Protein AF-A0A352PJC9-F1 (afdb_monomer_lite)

Structure (mmCIF, N/CA/C/O backbone):
data_AF-A0A352PJC9-F1
#
_entry.id   AF-A0A352PJC9-F1
#
loop_
_atom_site.group_PDB
_atom_site.id
_atom_site.type_symbol
_atom_site.label_atom_id
_atom_site.label_alt_id
_atom_site.label_comp_id
_atom_site.label_asym_id
_atom_site.label_entity_id
_atom_site.label_seq_id
_atom_site.pdbx_PDB_ins_code
_atom_site.Cartn_x
_atom_site.Cartn_y
_atom_site.Cartn_z
_atom_site.occupancy
_atom_site.B_iso_or_equiv
_atom_site.auth_seq_id
_atom_site.auth_comp_id
_atom_site.auth_asym_id
_atom_site.auth_atom_id
_atom_site.pdbx_PDB_model_num
ATOM 1 N N . MET A 1 1 ? -33.180 8.473 -12.959 1.00 59.28 1 MET A N 1
ATOM 2 C CA . MET A 1 1 ? -31.959 7.870 -12.369 1.00 59.28 1 MET A CA 1
ATOM 3 C C . MET A 1 1 ? -31.699 8.529 -11.016 1.00 59.28 1 MET A C 1
ATOM 5 O O . MET A 1 1 ? -31.861 9.739 -10.927 1.00 59.28 1 MET A O 1
ATOM 9 N N . LYS A 1 2 ? -31.367 7.786 -9.949 1.00 72.94 2 LYS A N 1
ATOM 10 C CA . LYS A 1 2 ? -31.110 8.403 -8.628 1.00 72.94 2 LYS A CA 1
ATOM 11 C C . LYS A 1 2 ? -29.863 9.310 -8.715 1.00 72.94 2 LYS A C 1
ATOM 13 O O . LYS A 1 2 ? -28.918 8.920 -9.399 1.00 72.94 2 LYS A O 1
ATOM 18 N N . PRO A 1 3 ? -29.776 10.449 -8.000 1.00 69.31 3 PRO A N 1
ATOM 19 C CA . PRO A 1 3 ? -28.616 11.355 -8.069 1.00 69.31 3 PRO A CA 1
ATOM 20 C C . PRO A 1 3 ? -27.258 10.669 -7.840 1.00 69.31 3 PRO A C 1
ATOM 22 O O . PRO A 1 3 ? -26.260 11.017 -8.465 1.00 69.31 3 PRO A O 1
ATOM 25 N N . ALA A 1 4 ? -27.221 9.641 -6.988 1.00 76.88 4 ALA A N 1
ATOM 26 C CA . ALA A 1 4 ? -26.021 8.840 -6.746 1.00 76.88 4 ALA A CA 1
ATOM 27 C C . ALA A 1 4 ? -25.561 8.031 -7.977 1.00 76.88 4 ALA A C 1
ATOM 29 O O . ALA A 1 4 ? -24.363 7.857 -8.177 1.00 76.88 4 ALA A O 1
ATOM 30 N N . GLN A 1 5 ? -26.494 7.563 -8.813 1.00 79.75 5 GLN A N 1
ATOM 31 C CA . GLN A 1 5 ? -26.176 6.832 -10.044 1.00 79.75 5 GLN A CA 1
ATOM 32 C C . GLN A 1 5 ? -25.572 7.764 -11.101 1.00 79.75 5 GLN A C 1
ATOM 34 O O . GLN A 1 5 ? -24.616 7.378 -11.762 1.00 79.75 5 GLN A O 1
ATOM 39 N N . ILE A 1 6 ? -26.073 9.003 -11.213 1.00 79.00 6 ILE A N 1
ATOM 40 C CA . ILE A 1 6 ? -25.522 10.011 -12.138 1.00 79.00 6 ILE A CA 1
ATOM 41 C C . ILE A 1 6 ? -24.057 10.289 -11.794 1.00 79.00 6 ILE A C 1
ATOM 43 O O . ILE A 1 6 ? -23.193 10.164 -12.655 1.00 79.00 6 ILE A O 1
ATOM 47 N N . LYS A 1 7 ? -23.763 10.561 -10.515 1.00 87.06 7 LYS A N 1
ATOM 48 C CA . LYS A 1 7 ? -22.390 10.813 -10.045 1.00 87.06 7 LYS A CA 1
ATOM 49 C C . LYS A 1 7 ? -21.432 9.664 -10.379 1.00 87.06 7 LYS A C 1
ATOM 51 O O . LYS A 1 7 ? -20.289 9.913 -10.748 1.00 87.06 7 LYS A O 1
ATOM 56 N N . TYR A 1 8 ? -21.897 8.419 -10.269 1.00 88.19 8 TYR A N 1
ATOM 57 C CA . TYR A 1 8 ? -21.086 7.241 -10.571 1.00 88.19 8 TYR A CA 1
ATOM 58 C C . TYR A 1 8 ? -20.765 7.100 -12.063 1.00 88.19 8 TYR A C 1
ATOM 60 O O . TYR A 1 8 ? -19.615 6.843 -12.419 1.00 88.19 8 TYR A O 1
ATOM 68 N N . ILE A 1 9 ? -21.762 7.281 -12.930 1.00 90.94 9 ILE A N 1
ATOM 69 C CA . ILE A 1 9 ? -21.557 7.197 -14.380 1.00 90.94 9 ILE A CA 1
ATOM 70 C C . ILE A 1 9 ? -20.608 8.307 -14.828 1.00 90.94 9 ILE A C 1
ATOM 72 O O . ILE A 1 9 ? -19.640 8.021 -15.526 1.00 90.94 9 ILE A O 1
ATOM 76 N N . SER A 1 10 ? -20.813 9.541 -14.353 1.00 93.00 10 SER A N 1
ATOM 77 C CA . SER A 1 10 ? -19.912 10.658 -14.649 1.00 93.00 10 SER A CA 1
ATOM 78 C C . SER A 1 10 ? -18.477 10.364 -14.211 1.00 93.00 10 SER A C 1
ATOM 80 O O . SER A 1 10 ? -17.562 10.517 -15.014 1.00 93.00 10 SER A O 1
ATOM 82 N N . PHE A 1 11 ? -18.270 9.878 -12.979 1.00 94.44 11 PHE A N 1
ATOM 83 C CA . PHE A 1 11 ? -16.935 9.490 -12.516 1.00 94.44 11 PHE A CA 1
ATOM 84 C C . PHE A 1 11 ? -16.328 8.386 -13.385 1.00 94.44 11 PHE A C 1
ATOM 86 O O . PHE A 1 11 ? -15.169 8.485 -13.760 1.00 94.44 11 PHE A O 1
ATOM 93 N N . THR A 1 12 ? -17.102 7.354 -13.727 1.00 95.25 12 THR A N 1
ATOM 94 C CA . THR A 1 12 ? -16.617 6.218 -14.521 1.00 95.25 12 THR A CA 1
ATOM 95 C C . THR A 1 12 ? -16.176 6.661 -15.911 1.00 95.25 12 THR A C 1
ATOM 97 O O . THR A 1 12 ? -15.086 6.303 -16.339 1.00 95.25 12 THR A O 1
ATOM 100 N N . VAL A 1 13 ? -16.972 7.487 -16.594 1.00 96.44 13 VAL A N 1
ATOM 101 C CA . VAL A 1 13 ? -16.616 8.025 -17.915 1.00 96.44 13 VAL A CA 1
ATOM 102 C C . VAL A 1 13 ? -15.350 8.881 -17.833 1.00 96.44 13 VAL A C 1
ATOM 104 O O . VAL A 1 13 ? -14.439 8.690 -18.635 1.00 96.44 13 VAL A O 1
ATOM 107 N N . ILE A 1 14 ? -15.252 9.769 -16.836 1.00 96.94 14 ILE A N 1
ATOM 108 C CA . ILE A 1 14 ? -14.063 10.608 -16.625 1.00 96.94 14 ILE A CA 1
ATOM 109 C C . ILE A 1 14 ? -12.833 9.744 -16.324 1.00 96.94 14 ILE A C 1
ATOM 111 O O . ILE A 1 14 ? -11.783 9.950 -16.921 1.00 96.94 14 ILE A O 1
ATOM 115 N N . PHE A 1 15 ? -12.960 8.754 -15.439 1.00 97.31 15 PHE A N 1
ATOM 116 C CA . PHE A 1 15 ? -11.885 7.827 -15.093 1.00 97.31 15 PHE A CA 1
ATOM 117 C C . PHE A 1 15 ? -11.381 7.068 -16.326 1.00 97.31 15 PHE A C 1
ATOM 119 O O . PHE A 1 15 ? -10.181 7.039 -16.580 1.00 97.31 15 PHE A O 1
ATOM 126 N N . LEU A 1 16 ? -12.291 6.500 -17.123 1.00 97.00 16 LEU A N 1
ATOM 127 C CA . LEU A 1 16 ? -11.948 5.770 -18.345 1.00 97.00 16 LEU A CA 1
ATOM 128 C C . LEU A 1 16 ? -11.248 6.672 -19.369 1.00 97.00 16 LEU A C 1
ATOM 130 O O . LEU A 1 16 ? -10.242 6.265 -19.951 1.00 97.00 16 LEU A O 1
ATOM 134 N N . ALA A 1 17 ? -11.739 7.902 -19.549 1.00 97.69 17 ALA A N 1
ATOM 135 C CA . ALA A 1 17 ? -11.116 8.886 -20.426 1.00 97.69 17 ALA A CA 1
ATOM 136 C C . ALA A 1 17 ? -9.707 9.260 -19.944 1.00 97.69 17 ALA A C 1
ATOM 138 O O . ALA A 1 17 ? -8.770 9.237 -20.737 1.00 97.69 17 ALA A O 1
ATOM 139 N N . ILE A 1 18 ? -9.534 9.536 -18.646 1.00 97.94 18 ILE A N 1
ATOM 140 C CA . ILE A 1 18 ? -8.231 9.862 -18.053 1.00 97.94 18 ILE A CA 1
ATOM 141 C C . ILE A 1 18 ? -7.247 8.705 -18.232 1.00 97.94 18 ILE A C 1
ATOM 143 O O . ILE A 1 18 ? -6.123 8.948 -18.660 1.00 97.94 18 ILE A O 1
ATOM 147 N N . ILE A 1 19 ? -7.649 7.461 -17.955 1.00 97.56 19 ILE A N 1
ATOM 148 C CA . ILE A 1 19 ? -6.775 6.291 -18.129 1.00 97.56 19 ILE A CA 1
ATOM 149 C C . ILE A 1 19 ? -6.359 6.133 -19.593 1.00 97.56 19 ILE A C 1
ATOM 151 O O . ILE A 1 19 ? -5.173 5.965 -19.867 1.00 97.56 19 ILE A O 1
ATOM 155 N N . ALA A 1 20 ? -7.297 6.237 -20.538 1.00 97.62 20 ALA A N 1
ATOM 156 C CA . ALA A 1 20 ? -6.990 6.128 -21.963 1.00 97.62 20 ALA A CA 1
ATOM 157 C C . ALA A 1 20 ? -6.027 7.233 -22.425 1.00 97.62 20 ALA A C 1
ATOM 159 O O . ALA A 1 20 ? -4.985 6.955 -23.018 1.00 97.62 20 ALA A O 1
ATOM 160 N N . ILE A 1 21 ? -6.354 8.488 -22.113 1.00 98.38 21 ILE A N 1
ATOM 161 C CA . ILE A 1 21 ? -5.551 9.653 -22.492 1.00 98.38 21 ILE A CA 1
ATOM 162 C C . ILE A 1 21 ? -4.167 9.575 -21.841 1.00 98.38 21 ILE A C 1
ATOM 164 O O . ILE A 1 21 ? -3.161 9.829 -22.503 1.00 98.38 21 ILE A O 1
ATOM 168 N N . ASN A 1 22 ? -4.080 9.189 -20.567 1.00 98.38 22 ASN A N 1
ATOM 169 C CA . ASN A 1 22 ? -2.796 9.082 -19.891 1.00 98.38 22 ASN A CA 1
ATOM 170 C C . ASN A 1 22 ? -1.946 7.945 -20.465 1.00 98.38 22 ASN A C 1
ATOM 172 O O . ASN A 1 22 ? -0.768 8.153 -20.728 1.00 98.38 22 ASN A O 1
ATOM 176 N N . ALA A 1 23 ? -2.528 6.774 -20.721 1.00 96.88 23 ALA A N 1
ATOM 177 C CA . ALA A 1 23 ? -1.777 5.627 -21.220 1.00 96.88 23 ALA A CA 1
ATOM 178 C C . ALA A 1 23 ? -1.238 5.828 -22.648 1.00 96.88 23 ALA A C 1
ATOM 180 O O . ALA A 1 23 ? -0.146 5.343 -22.960 1.00 96.88 23 ALA A O 1
ATOM 181 N N . TYR A 1 24 ? -1.981 6.522 -23.518 1.00 98.06 24 TYR A N 1
ATOM 182 C CA . TYR A 1 24 ? -1.631 6.648 -24.940 1.00 98.06 24 TYR A CA 1
ATOM 183 C C . TYR A 1 24 ? -1.062 8.008 -25.346 1.00 98.06 24 TYR A C 1
ATOM 185 O O . TYR A 1 24 ? -0.302 8.054 -26.309 1.00 98.06 24 TYR A O 1
ATOM 193 N N . LEU A 1 25 ? -1.385 9.092 -24.634 1.00 98.12 25 LEU A N 1
ATOM 194 C CA . LEU A 1 25 ? -0.998 10.450 -25.029 1.00 98.12 25 LEU A CA 1
ATOM 195 C C . LEU A 1 25 ? -0.059 11.100 -24.006 1.00 98.12 25 LEU A C 1
ATOM 197 O O . LEU A 1 25 ? 1.065 11.454 -24.347 1.00 98.12 25 LEU A O 1
ATOM 201 N N . ILE A 1 26 ? -0.491 11.240 -22.748 1.00 97.94 26 ILE A N 1
ATOM 202 C CA . ILE A 1 26 ? 0.219 12.081 -21.764 1.00 97.94 26 ILE A CA 1
ATOM 203 C C . ILE A 1 26 ? 1.393 11.344 -21.098 1.00 97.94 26 ILE A C 1
ATOM 205 O O . ILE A 1 26 ? 2.450 11.931 -20.897 1.00 97.94 26 ILE A O 1
ATOM 209 N N . ASN A 1 27 ? 1.219 10.067 -20.747 1.00 97.50 27 ASN A N 1
ATOM 210 C CA . ASN A 1 27 ? 2.167 9.244 -19.985 1.00 97.50 27 ASN A CA 1
ATOM 211 C C . ASN A 1 27 ? 2.641 9.904 -18.665 1.00 97.50 27 ASN A C 1
ATOM 213 O O . ASN A 1 27 ? 3.799 9.769 -18.268 1.00 97.50 27 ASN A O 1
ATOM 217 N N . SER A 1 28 ? 1.753 10.622 -17.964 1.00 98.31 28 SER A N 1
ATOM 218 C CA . SER A 1 28 ? 2.061 11.288 -16.692 1.00 98.31 28 SER A CA 1
ATOM 219 C C . SER A 1 28 ? 1.969 10.321 -15.513 1.00 98.31 28 SER A C 1
ATOM 221 O O . SER A 1 28 ? 0.918 9.733 -15.241 1.00 98.31 28 SER A O 1
ATOM 223 N N . GLN A 1 29 ? 3.067 10.218 -14.762 1.00 97.81 29 GLN A N 1
ATOM 224 C CA . GLN A 1 29 ? 3.166 9.392 -13.553 1.00 97.81 29 GLN A CA 1
ATOM 225 C C . GLN A 1 29 ? 2.218 9.881 -12.450 1.00 97.81 29 GLN A C 1
ATOM 227 O O . GLN A 1 29 ? 1.561 9.083 -11.788 1.00 97.81 29 GLN A O 1
ATOM 232 N N . ILE A 1 30 ? 2.112 11.204 -12.268 1.00 98.00 30 ILE A N 1
ATOM 233 C CA . ILE A 1 30 ? 1.268 11.815 -11.231 1.00 98.00 30 ILE A CA 1
ATOM 234 C C . ILE A 1 30 ? -0.208 11.557 -11.537 1.00 98.00 30 ILE A C 1
ATOM 236 O O . ILE A 1 30 ? -0.956 11.120 -10.662 1.00 98.00 30 ILE A O 1
ATOM 240 N N . LEU A 1 31 ? -0.627 11.786 -12.787 1.00 98.19 31 LEU A N 1
ATOM 241 C CA . LEU A 1 31 ? -2.006 11.537 -13.210 1.00 98.19 31 LEU A CA 1
ATOM 242 C C . LEU A 1 31 ? -2.362 10.054 -13.075 1.00 98.19 31 LEU A C 1
ATOM 244 O O . LEU A 1 31 ? -3.454 9.712 -12.621 1.00 98.19 31 LEU A O 1
ATOM 248 N N . GLY A 1 32 ? -1.421 9.180 -13.423 1.00 98.12 32 GLY A N 1
ATOM 249 C CA . GLY A 1 32 ? -1.550 7.745 -13.258 1.00 98.12 32 GLY A CA 1
ATOM 250 C C . GLY A 1 32 ? -1.697 7.309 -11.803 1.00 98.12 32 GLY A C 1
ATOM 251 O O . GLY A 1 32 ? -2.628 6.570 -11.491 1.00 98.12 32 GLY A O 1
ATOM 252 N N . LEU A 1 33 ? -0.865 7.828 -10.896 1.00 97.94 33 LEU A N 1
ATOM 253 C CA . LEU A 1 33 ? -0.961 7.557 -9.459 1.00 97.94 33 LEU A CA 1
ATOM 254 C C . LEU A 1 33 ? -2.297 8.035 -8.874 1.00 97.94 33 LEU A C 1
ATOM 256 O O . LEU A 1 33 ? -2.967 7.278 -8.172 1.00 97.94 33 LEU A O 1
ATOM 260 N N . ILE A 1 34 ? -2.715 9.265 -9.195 1.00 98.12 34 ILE A N 1
ATOM 261 C CA . ILE A 1 34 ? -4.014 9.806 -8.764 1.00 98.12 34 ILE A CA 1
ATOM 262 C C . ILE A 1 34 ? -5.149 8.915 -9.271 1.00 98.12 34 ILE A C 1
ATOM 264 O O . ILE A 1 34 ? -6.060 8.583 -8.513 1.00 98.12 34 ILE A O 1
ATOM 268 N N . SER A 1 35 ? -5.078 8.487 -10.532 1.00 98.00 35 SER A N 1
ATOM 269 C CA . SER A 1 35 ? -6.084 7.608 -11.127 1.00 98.00 35 SER A CA 1
ATOM 270 C C . SER A 1 35 ? -6.094 6.235 -10.459 1.00 98.00 35 SER A C 1
ATOM 272 O O . SER A 1 35 ? -7.168 5.746 -10.126 1.00 98.00 35 SER A O 1
ATOM 274 N N . ALA A 1 36 ? -4.936 5.633 -10.179 1.00 98.19 36 ALA A N 1
ATOM 275 C CA . ALA A 1 36 ? -4.843 4.359 -9.466 1.00 98.19 36 ALA A CA 1
ATOM 276 C C . ALA A 1 36 ? -5.515 4.439 -8.089 1.00 98.19 36 ALA A C 1
ATOM 278 O O . ALA A 1 36 ? -6.383 3.625 -7.774 1.00 98.19 36 ALA A O 1
ATOM 279 N N . VAL A 1 37 ? -5.185 5.467 -7.299 1.00 97.94 37 VAL A N 1
ATOM 280 C CA . VAL A 1 37 ? -5.769 5.684 -5.966 1.00 97.94 37 VAL A CA 1
ATOM 281 C C . VAL A 1 37 ? -7.274 5.945 -6.054 1.00 97.94 37 VAL A C 1
ATOM 283 O O . VAL A 1 37 ? -8.045 5.341 -5.309 1.00 97.94 37 VAL A O 1
ATOM 286 N N . ALA A 1 38 ? -7.718 6.799 -6.980 1.00 97.81 38 ALA A N 1
ATOM 287 C CA . ALA A 1 38 ? -9.136 7.097 -7.168 1.00 97.81 38 ALA A CA 1
ATOM 288 C C . ALA A 1 38 ? -9.930 5.863 -7.631 1.00 97.81 38 ALA A C 1
ATOM 290 O O . ALA A 1 38 ? -11.029 5.614 -7.134 1.00 97.81 38 ALA A O 1
ATOM 291 N N . GLY A 1 39 ? -9.366 5.071 -8.546 1.00 97.94 39 GLY A N 1
ATOM 292 C CA . GLY A 1 39 ? -9.950 3.828 -9.042 1.00 97.94 39 GLY A CA 1
ATOM 293 C C . GLY A 1 39 ? -10.089 2.785 -7.936 1.00 97.94 39 GLY A C 1
ATOM 294 O O . GLY A 1 39 ? -11.184 2.260 -7.731 1.00 97.94 39 GLY A O 1
ATOM 295 N N . LEU A 1 40 ? -9.022 2.547 -7.166 1.00 98.19 40 LEU A N 1
ATOM 296 C CA . LEU A 1 40 ? -9.063 1.675 -5.989 1.00 98.19 40 LEU A CA 1
ATOM 297 C C . LEU A 1 40 ? -10.100 2.167 -4.971 1.00 98.19 40 LEU A C 1
ATOM 299 O O . LEU A 1 40 ? -10.935 1.387 -4.526 1.00 98.19 40 LEU A O 1
ATOM 303 N N . ALA A 1 41 ? -10.143 3.465 -4.664 1.00 97.31 41 ALA A N 1
ATOM 304 C CA . ALA A 1 41 ? -11.100 4.005 -3.704 1.00 97.31 41 ALA A CA 1
ATOM 305 C C . ALA A 1 41 ? -12.565 3.847 -4.159 1.00 97.31 41 ALA A C 1
ATOM 307 O O . ALA A 1 41 ? -13.419 3.396 -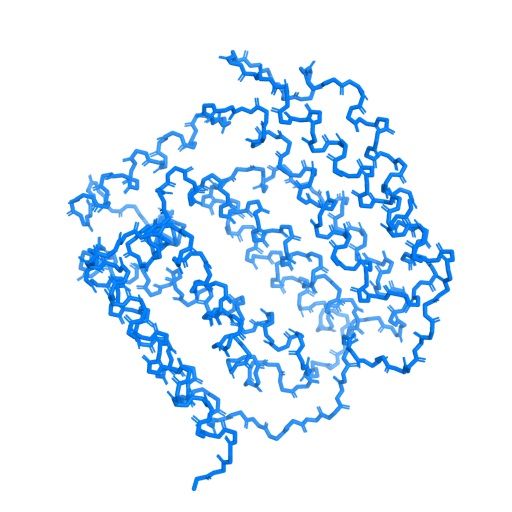3.391 1.00 97.31 41 ALA A O 1
ATOM 308 N N . VAL A 1 42 ? -12.889 4.206 -5.404 1.00 97.00 42 VAL A N 1
ATOM 309 C CA . VAL A 1 42 ? -14.275 4.177 -5.895 1.00 97.00 42 VAL A CA 1
ATOM 310 C C . VAL A 1 42 ? -14.729 2.753 -6.207 1.00 97.00 42 VAL A C 1
ATOM 312 O O . VAL A 1 42 ? -15.764 2.319 -5.692 1.00 97.00 42 VAL A O 1
ATOM 315 N N . PHE A 1 43 ? -13.971 2.007 -7.012 1.00 97.94 43 PHE A N 1
ATOM 316 C CA . PHE A 1 43 ? -14.352 0.648 -7.409 1.00 97.94 43 PHE A CA 1
ATOM 317 C C . PHE A 1 43 ? -14.126 -0.356 -6.279 1.00 97.94 43 PHE A C 1
ATOM 319 O O . PHE A 1 43 ? -14.944 -1.258 -6.101 1.00 97.94 43 PHE A O 1
ATOM 326 N N . GLY A 1 44 ? -13.116 -0.140 -5.433 1.00 97.69 44 GLY A N 1
ATOM 327 C CA . GLY A 1 44 ? -12.954 -0.886 -4.189 1.00 97.69 44 GLY A CA 1
ATOM 328 C C . GLY A 1 44 ? -14.152 -0.698 -3.266 1.00 97.69 44 GLY A C 1
ATOM 329 O O . GLY A 1 44 ? -14.718 -1.681 -2.809 1.00 97.69 44 GLY A O 1
ATOM 330 N N . LYS A 1 45 ? -14.668 0.523 -3.072 1.00 95.81 45 LYS A N 1
ATOM 331 C CA . LYS A 1 45 ? -15.897 0.715 -2.276 1.00 95.81 45 LYS A CA 1
ATOM 332 C C . LYS A 1 45 ? -17.095 -0.044 -2.844 1.00 95.81 45 LYS A C 1
ATOM 334 O O . LYS A 1 45 ? -17.904 -0.570 -2.084 1.00 95.81 45 LYS A O 1
ATOM 339 N N . MET A 1 46 ? -17.236 -0.100 -4.166 1.00 95.62 46 MET A N 1
ATOM 340 C CA . MET A 1 46 ? -18.322 -0.838 -4.816 1.00 95.62 46 MET A CA 1
ATOM 341 C C . MET A 1 46 ? -18.226 -2.343 -4.588 1.00 95.62 46 MET A C 1
ATOM 343 O O . MET A 1 46 ? -19.210 -2.953 -4.176 1.00 95.62 46 MET A O 1
ATOM 347 N N . ILE A 1 47 ? -17.044 -2.917 -4.806 1.00 97.50 47 ILE A N 1
ATOM 348 C CA . ILE A 1 47 ? -16.773 -4.335 -4.554 1.00 97.50 47 ILE A CA 1
ATOM 349 C C . ILE A 1 47 ? -16.951 -4.641 -3.061 1.00 97.50 47 ILE A C 1
ATOM 351 O O . ILE A 1 47 ? -17.599 -5.615 -2.689 1.00 97.50 47 ILE A O 1
ATOM 355 N N . GLY A 1 48 ? -16.462 -3.759 -2.190 1.00 95.88 48 GLY A N 1
ATOM 356 C CA . GLY A 1 48 ? -16.547 -3.890 -0.740 1.00 95.88 48 GLY A CA 1
ATOM 357 C C . GLY A 1 48 ? -17.966 -3.922 -0.189 1.00 95.88 48 GLY A C 1
ATOM 358 O O . GLY A 1 48 ? -18.215 -4.622 0.783 1.00 95.88 48 GLY A O 1
ATOM 359 N N . LYS A 1 49 ? -18.928 -3.237 -0.822 1.00 94.06 49 LYS A N 1
ATOM 360 C CA . LYS A 1 49 ? -20.349 -3.346 -0.442 1.00 94.06 49 LYS A CA 1
ATOM 361 C C . LYS A 1 49 ? -20.898 -4.761 -0.570 1.00 94.06 49 LYS A C 1
ATOM 363 O O . LYS A 1 49 ? -21.804 -5.123 0.170 1.00 94.06 49 LYS A O 1
ATOM 368 N N . TYR A 1 50 ? -20.382 -5.524 -1.529 1.00 95.12 50 TYR A N 1
ATOM 369 C CA . TYR A 1 50 ? -20.751 -6.918 -1.718 1.00 95.12 50 TYR A CA 1
ATOM 370 C C . TYR A 1 50 ? -19.931 -7.839 -0.809 1.00 95.12 50 TYR A C 1
ATOM 372 O O . TYR A 1 50 ? -20.499 -8.712 -0.166 1.00 95.12 50 TYR A O 1
ATOM 380 N N . MET A 1 51 ? -18.612 -7.627 -0.742 1.00 94.50 51 MET A N 1
ATOM 381 C CA . MET A 1 51 ? -17.689 -8.514 -0.018 1.00 94.50 51 MET A CA 1
ATOM 382 C C . MET A 1 51 ? -17.766 -8.367 1.505 1.00 94.50 51 MET A C 1
ATOM 384 O O . MET A 1 51 ? -17.533 -9.328 2.226 1.00 94.50 51 MET A O 1
ATOM 388 N N . ALA A 1 52 ? -18.094 -7.172 1.994 1.00 92.19 52 ALA A N 1
ATOM 389 C CA . ALA A 1 52 ? -18.222 -6.856 3.410 1.00 92.19 52 ALA A CA 1
ATOM 390 C C . ALA A 1 52 ? -19.489 -6.008 3.638 1.00 92.19 52 ALA A C 1
ATOM 392 O O . ALA A 1 52 ? -19.424 -4.795 3.864 1.00 92.19 52 ALA A O 1
ATOM 393 N N . PRO A 1 53 ? -20.682 -6.613 3.517 1.00 90.56 53 PRO A N 1
ATOM 394 C CA . PRO A 1 53 ? -21.943 -5.884 3.620 1.00 90.56 53 PRO A CA 1
ATOM 395 C C . PRO A 1 53 ? -22.291 -5.458 5.051 1.00 90.56 53 PRO A C 1
ATOM 397 O O . PRO A 1 53 ? -23.093 -4.538 5.223 1.00 90.56 53 PRO A O 1
ATOM 400 N N . GLY A 1 54 ? -21.702 -6.124 6.051 1.00 86.81 54 GLY A N 1
ATOM 401 C CA . GLY A 1 54 ? -21.755 -5.721 7.455 1.00 86.81 54 GLY A CA 1
ATOM 402 C C . GLY A 1 54 ? -20.862 -4.521 7.767 1.00 86.81 54 GLY A C 1
ATOM 403 O O . GLY A 1 54 ? -21.092 -3.852 8.760 1.00 86.81 54 GLY A O 1
ATOM 404 N N . GLU A 1 55 ? -19.894 -4.208 6.903 1.00 88.69 55 GLU A N 1
ATOM 405 C CA . GLU A 1 55 ? -19.018 -3.049 7.053 1.00 88.69 55 GLU A CA 1
ATOM 406 C C . GLU A 1 55 ? -19.617 -1.778 6.448 1.00 88.69 55 GLU A C 1
ATOM 408 O O . GLU A 1 55 ? -20.507 -1.814 5.595 1.00 88.69 55 GLU A O 1
ATOM 413 N N . LEU A 1 56 ? -19.059 -0.623 6.811 1.00 86.75 56 LEU A N 1
ATOM 414 C CA . LEU A 1 56 ? -19.433 0.671 6.243 1.00 86.75 56 LEU A CA 1
ATOM 415 C C . LEU A 1 56 ? -18.206 1.521 5.890 1.00 86.75 56 LEU A C 1
ATOM 417 O O . LEU A 1 56 ? -17.078 1.263 6.315 1.00 86.75 56 LEU A O 1
ATOM 421 N N . GLY A 1 57 ? -18.439 2.531 5.050 1.00 88.25 57 GLY A N 1
ATOM 422 C CA . GLY A 1 57 ? -17.477 3.598 4.786 1.00 88.25 57 GLY A CA 1
ATOM 423 C C . GLY A 1 57 ? -16.116 3.104 4.289 1.00 88.25 57 GLY A C 1
ATOM 424 O O . GLY A 1 57 ? -16.010 2.535 3.200 1.00 88.25 57 GLY A O 1
ATOM 425 N N . ALA A 1 58 ? -15.077 3.395 5.074 1.00 90.38 58 ALA A N 1
ATOM 426 C CA . ALA A 1 58 ? -13.687 3.116 4.737 1.00 90.38 58 ALA A CA 1
ATOM 427 C C . ALA A 1 58 ? -13.372 1.611 4.720 1.00 90.38 58 ALA A C 1
ATOM 429 O O . ALA A 1 58 ? -12.715 1.160 3.787 1.00 90.38 58 ALA A O 1
ATOM 430 N N . SER A 1 59 ? -13.903 0.817 5.660 1.00 90.44 59 SER A N 1
ATOM 431 C CA . SER A 1 59 ? -13.701 -0.643 5.692 1.00 90.44 59 SER A CA 1
ATOM 432 C C . SER A 1 59 ? -14.083 -1.309 4.371 1.00 90.44 59 SER A C 1
ATOM 434 O O . SER A 1 59 ? -13.323 -2.111 3.835 1.00 90.44 59 SER A O 1
ATOM 436 N N . GLN A 1 60 ? -15.241 -0.936 3.809 1.00 93.19 60 GLN A N 1
ATOM 437 C CA . GLN A 1 60 ? -15.696 -1.446 2.512 1.00 93.19 60 GLN A CA 1
ATOM 438 C C . GLN A 1 60 ? -14.717 -1.064 1.404 1.00 93.19 60 GLN A C 1
ATOM 440 O O . GLN A 1 60 ? -14.295 -1.918 0.629 1.00 93.19 60 GLN A O 1
ATOM 445 N N . THR A 1 61 ? -14.320 0.210 1.347 1.00 95.38 61 THR A N 1
ATOM 446 C CA . THR A 1 61 ? -13.314 0.688 0.392 1.00 95.38 61 THR A CA 1
ATOM 447 C C . THR A 1 61 ? -12.035 -0.132 0.460 1.00 95.38 61 THR A C 1
ATOM 449 O O . THR A 1 61 ? -11.483 -0.490 -0.577 1.00 95.38 61 THR A O 1
ATOM 452 N N . PHE A 1 62 ? -11.584 -0.461 1.664 1.00 95.25 62 PHE A N 1
ATOM 453 C CA . PHE A 1 62 ? -10.344 -1.178 1.883 1.00 95.25 62 PHE A CA 1
ATOM 454 C C . PHE A 1 62 ? -10.430 -2.654 1.525 1.00 95.25 62 PHE A C 1
ATOM 456 O O . PHE A 1 62 ? -9.630 -3.121 0.719 1.00 95.25 62 PHE A O 1
ATOM 463 N N . ILE A 1 63 ? -11.422 -3.376 2.049 1.00 95.88 63 ILE A N 1
ATOM 464 C CA . ILE A 1 63 ? -11.620 -4.793 1.721 1.00 95.88 63 ILE A CA 1
ATOM 465 C C . ILE A 1 63 ? -11.826 -4.951 0.213 1.00 95.88 63 ILE A C 1
ATOM 467 O O . ILE A 1 63 ? -11.211 -5.807 -0.416 1.00 95.88 63 ILE A O 1
ATOM 471 N N . GLY A 1 64 ? -12.634 -4.088 -0.403 1.00 97.62 64 GLY A N 1
ATOM 472 C CA . GLY A 1 64 ? -12.844 -4.158 -1.841 1.00 97.62 64 GLY A CA 1
ATOM 473 C C . GLY A 1 64 ? -11.631 -3.727 -2.668 1.00 97.62 64 GLY A C 1
ATOM 474 O O . GLY A 1 64 ? -11.404 -4.318 -3.717 1.00 97.62 64 GLY A O 1
ATOM 475 N N . SER A 1 65 ? -10.815 -2.769 -2.207 1.00 98.25 65 SER A N 1
ATOM 476 C CA . SER A 1 65 ? -9.519 -2.458 -2.842 1.00 98.25 65 SER A CA 1
ATOM 477 C C . SER A 1 65 ? -8.573 -3.657 -2.796 1.00 98.25 65 SER A C 1
ATOM 479 O O . SER A 1 65 ? -7.935 -3.967 -3.795 1.00 98.25 65 SER A O 1
ATOM 481 N N . LEU A 1 66 ? -8.512 -4.357 -1.660 1.00 97.94 66 LEU A N 1
ATOM 482 C CA . LEU A 1 66 ? -7.693 -5.555 -1.485 1.00 97.94 66 LEU A CA 1
ATOM 483 C C . LEU A 1 66 ? -8.123 -6.660 -2.466 1.00 97.94 66 LEU A C 1
ATOM 485 O O . LEU A 1 66 ? -7.289 -7.221 -3.175 1.00 97.94 66 LEU A O 1
ATOM 489 N N . VAL A 1 67 ? -9.434 -6.902 -2.578 1.00 98.00 67 VAL A N 1
ATOM 490 C CA . VAL A 1 67 ? -10.013 -7.840 -3.557 1.00 98.00 67 VAL A CA 1
ATOM 491 C C . VAL A 1 67 ? -9.739 -7.395 -4.995 1.00 98.00 67 VAL A C 1
ATOM 493 O O . VAL A 1 67 ? -9.446 -8.230 -5.845 1.00 98.00 67 VAL A O 1
ATOM 496 N N . LEU A 1 68 ? -9.802 -6.094 -5.283 1.00 98.38 68 LEU A N 1
ATOM 497 C CA . LEU A 1 68 ? -9.530 -5.564 -6.617 1.00 98.38 68 LEU A CA 1
ATOM 498 C C . LEU A 1 68 ? -8.061 -5.746 -7.026 1.00 98.38 68 LEU A C 1
ATOM 500 O O . LEU A 1 68 ? -7.791 -6.157 -8.152 1.00 98.38 68 LEU A O 1
ATOM 504 N N . ILE A 1 69 ? -7.114 -5.510 -6.115 1.00 98.50 69 ILE A N 1
ATOM 505 C CA . ILE A 1 69 ? -5.689 -5.769 -6.362 1.00 98.50 69 ILE A CA 1
ATOM 506 C C . ILE A 1 69 ? -5.460 -7.273 -6.582 1.00 98.50 69 ILE A C 1
ATOM 508 O O . ILE A 1 69 ? -4.760 -7.651 -7.520 1.00 98.50 69 ILE A O 1
ATOM 512 N N . ALA A 1 70 ? -6.093 -8.141 -5.785 1.00 98.12 70 ALA A N 1
ATOM 513 C CA . ALA A 1 70 ? -6.019 -9.590 -5.988 1.00 98.12 70 ALA A CA 1
ATOM 514 C C . ALA A 1 70 ? -6.585 -10.001 -7.358 1.00 98.12 70 ALA A C 1
ATOM 516 O O . ALA A 1 70 ? -5.976 -10.796 -8.075 1.00 98.12 70 ALA A O 1
ATOM 517 N N . PHE A 1 71 ? -7.715 -9.412 -7.761 1.00 98.06 71 PHE A N 1
ATOM 518 C CA . PHE A 1 71 ? -8.295 -9.609 -9.086 1.00 98.06 71 PHE A CA 1
ATOM 519 C C . PHE A 1 71 ? -7.326 -9.185 -10.194 1.00 98.06 71 PHE A C 1
ATOM 521 O O . PHE A 1 71 ? -7.128 -9.949 -11.134 1.00 98.06 71 PHE A O 1
ATOM 528 N N . TRP A 1 72 ? -6.684 -8.020 -10.086 1.00 98.44 72 TRP A N 1
ATOM 529 C CA . TRP A 1 72 ? -5.683 -7.574 -11.060 1.00 98.44 72 TRP A CA 1
ATOM 530 C C . TRP A 1 72 ? -4.480 -8.517 -11.145 1.00 98.44 72 TRP A C 1
ATOM 532 O O . TRP A 1 72 ? -4.040 -8.820 -12.253 1.00 98.44 72 TRP A O 1
ATOM 542 N N . ALA A 1 73 ? -3.994 -9.043 -10.018 1.00 98.06 73 ALA A N 1
ATOM 543 C CA . ALA A 1 73 ? -2.914 -10.030 -10.011 1.00 98.06 73 ALA A CA 1
ATOM 544 C C . ALA A 1 73 ? -3.315 -11.325 -10.745 1.00 98.06 73 ALA A C 1
ATOM 546 O O . ALA A 1 73 ? -2.565 -11.827 -11.585 1.00 98.06 73 ALA A O 1
ATOM 547 N N . ILE A 1 74 ? -4.518 -11.846 -10.472 1.00 97.62 74 ILE A N 1
ATOM 548 C CA . ILE A 1 74 ? -5.040 -13.073 -11.097 1.00 97.62 74 ILE A CA 1
ATOM 549 C C . ILE A 1 74 ? -5.327 -12.847 -12.586 1.00 97.62 74 ILE A C 1
ATOM 551 O O . ILE A 1 74 ? -4.870 -13.614 -13.429 1.00 97.62 74 ILE A O 1
ATOM 555 N N . ALA A 1 75 ? -6.047 -11.782 -12.935 1.00 98.00 75 ALA A N 1
ATOM 556 C CA . ALA A 1 75 ? -6.398 -11.472 -14.316 1.00 98.00 75 ALA A CA 1
ATOM 557 C C . ALA A 1 75 ? -5.154 -11.168 -15.162 1.00 98.00 75 ALA A C 1
ATOM 559 O O . ALA A 1 75 ? -5.040 -11.664 -16.279 1.00 98.00 75 ALA A O 1
ATOM 560 N N . GLY A 1 76 ? -4.185 -10.423 -14.623 1.00 97.62 76 GLY A N 1
ATOM 561 C CA . GLY A 1 76 ? -2.907 -10.187 -15.292 1.00 97.62 76 GLY A CA 1
ATOM 562 C C . GLY A 1 76 ? -2.085 -11.469 -15.471 1.00 97.62 76 GLY A C 1
ATOM 563 O O . GLY A 1 76 ? -1.484 -11.666 -16.524 1.00 97.62 76 GLY A O 1
ATOM 564 N N . THR A 1 77 ? -2.137 -12.393 -14.506 1.00 97.19 77 THR A N 1
ATOM 565 C CA . THR A 1 77 ? -1.544 -13.735 -14.648 1.00 97.19 77 THR A CA 1
ATOM 566 C C . THR A 1 77 ? -2.189 -14.527 -15.787 1.00 97.19 77 THR A C 1
ATOM 568 O O . THR A 1 77 ? -1.487 -15.130 -16.597 1.00 97.19 77 THR A O 1
ATOM 571 N N . ILE A 1 78 ? -3.521 -14.500 -15.894 1.00 96.94 78 ILE A N 1
ATOM 572 C CA . ILE A 1 78 ? -4.248 -15.134 -17.002 1.00 96.94 78 ILE A CA 1
ATOM 573 C C . ILE A 1 78 ? -3.818 -14.505 -18.336 1.00 96.94 78 ILE A C 1
ATOM 575 O O . ILE A 1 78 ? -3.459 -15.229 -19.263 1.00 96.94 78 ILE A O 1
ATOM 579 N N . LEU A 1 79 ? -3.769 -13.171 -18.424 1.00 96.75 79 LEU A N 1
ATOM 580 C CA . LEU A 1 79 ? -3.305 -12.469 -19.627 1.00 96.75 79 LEU A CA 1
ATOM 581 C C . LEU A 1 79 ? -1.875 -12.861 -20.023 1.00 96.75 79 LEU A C 1
ATOM 583 O O . LEU A 1 79 ? -1.602 -13.035 -21.207 1.00 96.75 79 LEU A O 1
ATOM 587 N N . TYR A 1 80 ? -0.974 -13.041 -19.056 1.00 96.31 80 TYR A N 1
ATOM 588 C CA . TYR A 1 80 ? 0.396 -13.479 -19.320 1.00 96.31 80 TYR A CA 1
ATOM 589 C C . TYR A 1 80 ? 0.478 -14.883 -19.918 1.00 96.31 80 TYR A C 1
ATOM 591 O O . TYR A 1 80 ? 1.266 -15.127 -20.836 1.00 96.31 80 TYR A O 1
ATOM 599 N N . TYR A 1 81 ? -0.294 -15.829 -19.384 1.00 96.25 81 TYR A N 1
ATOM 600 C CA . TYR A 1 81 ? -0.229 -17.214 -19.841 1.00 96.25 81 TYR A CA 1
ATOM 601 C C . TYR A 1 81 ? -0.888 -17.404 -21.199 1.00 96.25 81 TYR A C 1
ATOM 603 O O . TYR A 1 81 ? -0.294 -18.044 -22.068 1.00 96.25 81 TYR A O 1
ATOM 611 N N . PHE A 1 82 ? -2.061 -16.803 -21.391 1.00 96.06 82 PHE A N 1
ATOM 612 C CA . PHE A 1 82 ? -2.887 -16.993 -22.583 1.00 96.06 82 PHE A CA 1
ATOM 613 C C . PHE A 1 82 ? -2.676 -15.932 -23.669 1.00 96.06 82 PHE A C 1
ATOM 615 O O . PHE A 1 82 ? -3.278 -16.022 -24.735 1.00 96.06 82 PHE A O 1
ATOM 622 N N . GLY A 1 83 ? -1.821 -14.937 -23.434 1.00 95.00 83 GLY A N 1
ATOM 623 C CA . GLY A 1 83 ? -1.548 -13.878 -24.397 1.00 95.00 83 GLY A CA 1
ATOM 624 C C . GLY A 1 83 ? -0.257 -13.126 -24.098 1.00 95.00 83 GLY A C 1
ATOM 625 O O . GLY A 1 83 ? 0.759 -13.718 -23.725 1.00 95.00 83 GLY A O 1
ATOM 626 N N . THR A 1 84 ? -0.303 -11.811 -24.300 1.00 94.94 84 THR A N 1
ATOM 627 C CA . THR A 1 84 ? 0.788 -10.882 -24.003 1.00 94.94 84 THR A CA 1
ATOM 628 C C . THR A 1 84 ? 0.322 -9.826 -23.005 1.00 94.94 84 THR A C 1
ATOM 630 O O . THR A 1 84 ? -0.792 -9.292 -23.098 1.00 94.94 84 THR A O 1
ATOM 633 N N . ILE A 1 85 ? 1.187 -9.480 -22.051 1.00 96.88 85 ILE A N 1
ATOM 634 C CA . ILE A 1 85 ? 0.990 -8.290 -21.222 1.00 96.88 85 ILE A CA 1
ATOM 635 C C . ILE A 1 85 ? 1.512 -7.097 -22.023 1.00 96.88 85 ILE A C 1
ATOM 637 O O . ILE A 1 85 ? 2.668 -6.708 -21.923 1.00 96.88 85 ILE A O 1
ATOM 641 N N . SER A 1 86 ? 0.649 -6.550 -22.872 1.00 97.50 86 SER A N 1
ATOM 642 C CA . SER A 1 86 ? 0.908 -5.335 -23.638 1.00 97.50 86 SER A CA 1
ATOM 643 C C . SER A 1 86 ? 0.232 -4.142 -22.970 1.00 97.50 86 SER A C 1
ATOM 645 O O . SER A 1 86 ? -0.677 -4.294 -22.146 1.00 97.50 86 SER A O 1
ATOM 647 N N . LYS A 1 87 ? 0.612 -2.928 -23.386 1.00 98.00 87 LYS A N 1
ATOM 648 C CA . LYS A 1 87 ? -0.072 -1.708 -22.943 1.00 98.00 87 LYS A CA 1
ATOM 649 C C . LYS A 1 87 ? -1.585 -1.788 -23.175 1.00 98.00 87 LYS A C 1
ATOM 651 O O . LYS A 1 87 ? -2.369 -1.470 -22.286 1.00 98.00 87 LYS A O 1
ATOM 656 N N . THR A 1 88 ? -1.994 -2.281 -24.342 1.00 98.19 88 THR A N 1
ATOM 657 C CA . THR A 1 88 ? -3.405 -2.397 -24.713 1.00 98.19 88 THR A CA 1
ATOM 658 C C . THR A 1 88 ? -4.152 -3.420 -23.866 1.00 98.19 88 THR A C 1
ATOM 660 O O . THR A 1 88 ? -5.230 -3.095 -23.373 1.00 98.19 88 THR A O 1
ATOM 663 N N . SER A 1 89 ? -3.595 -4.616 -23.636 1.00 98.06 89 SER A N 1
ATOM 664 C CA . SER A 1 89 ? -4.284 -5.634 -22.827 1.00 98.06 89 SER A CA 1
ATOM 665 C C . SER A 1 89 ? -4.459 -5.191 -21.370 1.00 98.06 89 SER A C 1
ATOM 667 O O . SER A 1 89 ? -5.529 -5.398 -20.796 1.00 98.06 89 SER A O 1
ATOM 669 N N . VAL A 1 90 ? -3.474 -4.488 -20.800 1.00 98.38 90 VAL A N 1
ATOM 670 C CA . VAL A 1 90 ? -3.577 -3.887 -19.458 1.00 98.38 90 VAL A CA 1
ATOM 671 C C . VAL A 1 90 ? -4.626 -2.775 -19.400 1.00 98.38 90 VAL A C 1
ATOM 673 O O . VAL A 1 90 ? -5.445 -2.760 -18.481 1.00 98.38 90 VAL A O 1
ATOM 676 N N . VAL A 1 91 ? -4.639 -1.847 -20.364 1.00 98.19 91 VAL A N 1
ATOM 677 C CA . VAL A 1 91 ? -5.639 -0.765 -20.383 1.00 98.19 91 VAL A CA 1
ATOM 678 C C . VAL A 1 91 ? -7.047 -1.341 -20.504 1.00 98.19 91 VAL A C 1
ATOM 680 O O . VAL A 1 91 ? -7.928 -0.929 -19.754 1.00 98.19 91 VAL A O 1
ATOM 683 N N . VAL A 1 92 ? -7.258 -2.340 -21.367 1.00 98.06 92 VAL A N 1
ATOM 684 C CA . VAL A 1 92 ? -8.548 -3.042 -21.475 1.00 98.06 92 VAL A CA 1
ATOM 685 C C . VAL A 1 92 ? -8.937 -3.685 -20.141 1.00 98.06 92 VAL A C 1
ATOM 687 O O . VAL A 1 92 ? -10.067 -3.502 -19.693 1.00 98.06 92 VAL A O 1
ATOM 690 N N . LEU A 1 93 ? -8.012 -4.365 -19.453 1.00 98.12 93 LEU A N 1
ATOM 691 C CA . LEU A 1 93 ? -8.271 -4.939 -18.127 1.00 98.12 93 LEU A CA 1
ATOM 692 C C . LEU A 1 93 ? -8.719 -3.876 -17.104 1.00 98.12 93 LEU A C 1
ATOM 694 O O . LEU A 1 93 ? -9.691 -4.080 -16.372 1.00 98.12 93 LEU A O 1
ATOM 698 N N . ILE A 1 94 ? -8.056 -2.717 -17.069 1.00 98.00 94 ILE A N 1
ATOM 699 C CA . ILE A 1 94 ? -8.446 -1.604 -16.189 1.00 98.00 94 ILE A CA 1
ATOM 700 C C . ILE A 1 94 ? -9.816 -1.049 -16.596 1.00 98.00 94 ILE A C 1
ATOM 702 O O . ILE A 1 94 ? -10.653 -0.798 -15.730 1.00 98.00 94 ILE A O 1
ATOM 706 N N . MET A 1 95 ? -10.096 -0.917 -17.894 1.00 96.12 95 MET A N 1
ATOM 707 C CA . MET A 1 95 ? -11.392 -0.444 -18.394 1.00 96.12 95 MET A CA 1
ATOM 708 C C . MET A 1 95 ? -12.552 -1.402 -18.089 1.00 96.12 95 MET A C 1
ATOM 710 O O . MET A 1 95 ? -13.691 -0.957 -17.954 1.00 96.12 95 MET A O 1
ATOM 714 N N . LEU A 1 96 ? -12.282 -2.699 -17.921 1.00 97.31 96 LEU A N 1
ATOM 715 C CA . LEU A 1 96 ? -13.277 -3.683 -17.480 1.00 97.31 96 LEU A CA 1
ATOM 716 C C . LEU A 1 96 ? -13.573 -3.601 -15.973 1.00 97.31 96 LEU A C 1
ATOM 718 O O . LEU A 1 96 ? -14.631 -4.047 -15.528 1.00 97.31 96 LEU A O 1
ATOM 722 N N . THR A 1 97 ? -12.686 -2.994 -15.179 1.00 97.00 97 THR A N 1
ATOM 723 C CA . THR A 1 97 ? -12.837 -2.899 -13.716 1.00 97.00 97 THR A CA 1
ATOM 724 C C . THR A 1 97 ? -14.131 -2.186 -13.286 1.00 97.00 97 THR A C 1
ATOM 726 O O . THR A 1 97 ? -14.861 -2.760 -12.475 1.00 97.00 97 THR A O 1
ATOM 729 N N . PRO A 1 98 ? -14.492 -0.996 -13.816 1.00 96.88 98 PRO A N 1
ATOM 730 C CA . PRO A 1 98 ? -15.761 -0.348 -13.487 1.00 96.88 98 PRO A CA 1
ATOM 731 C C . PRO A 1 98 ? -16.984 -1.209 -13.806 1.00 96.88 98 PRO A C 1
ATOM 733 O O . PRO A 1 98 ? -17.923 -1.252 -13.013 1.00 96.88 98 PRO A O 1
ATOM 736 N N . VAL A 1 99 ? -16.964 -1.914 -14.941 1.00 95.56 99 VAL A N 1
ATOM 737 C CA . VAL A 1 99 ? -18.071 -2.769 -15.393 1.00 95.56 99 VAL A CA 1
ATOM 738 C C . VAL A 1 99 ? -18.281 -3.918 -14.409 1.00 95.56 99 VAL A C 1
ATOM 740 O O . VAL A 1 99 ? -19.389 -4.120 -13.911 1.00 95.56 99 VAL A O 1
ATOM 743 N N . LEU A 1 100 ? -17.204 -4.623 -14.056 1.00 96.25 100 LEU A N 1
ATOM 744 C CA . LEU A 1 100 ? -17.246 -5.706 -13.072 1.00 96.25 100 LEU A CA 1
ATOM 745 C C . LEU A 1 100 ? -17.671 -5.199 -11.691 1.00 96.25 100 LEU A C 1
ATOM 747 O O . LEU A 1 100 ? -18.566 -5.776 -11.071 1.00 96.25 100 LEU A O 1
ATOM 751 N N . ALA A 1 101 ? -17.092 -4.089 -11.228 1.00 96.56 101 ALA A N 1
ATOM 752 C CA . ALA A 1 101 ? -17.449 -3.476 -9.953 1.00 96.56 101 ALA A CA 1
ATOM 753 C C . ALA A 1 101 ? -18.934 -3.083 -9.907 1.00 96.56 101 ALA A C 1
ATOM 755 O O . ALA A 1 101 ? -19.583 -3.261 -8.875 1.00 96.56 101 ALA A O 1
ATOM 756 N N . HIS A 1 102 ? -19.494 -2.599 -11.021 1.00 94.88 102 HIS A N 1
ATOM 757 C CA . HIS A 1 102 ? -20.916 -2.296 -11.147 1.00 94.88 102 HIS A CA 1
ATOM 758 C C . HIS A 1 102 ? -21.791 -3.542 -11.014 1.00 94.88 102 HIS A C 1
ATOM 760 O O . HIS A 1 102 ? -22.694 -3.557 -10.176 1.00 94.88 102 HIS A O 1
ATOM 766 N N . PHE A 1 103 ? -21.498 -4.602 -11.772 1.00 95.56 103 PHE A N 1
ATOM 767 C CA . PHE A 1 103 ? -22.256 -5.853 -11.697 1.00 95.56 103 PHE A CA 1
ATOM 768 C C . PHE A 1 103 ? -22.199 -6.496 -10.307 1.00 95.56 103 PHE A C 1
ATOM 770 O O . PHE A 1 103 ? -23.222 -6.970 -9.809 1.00 95.56 103 PHE A O 1
ATOM 777 N N . ILE A 1 104 ? -21.036 -6.466 -9.652 1.00 95.44 104 ILE A N 1
ATOM 778 C CA . ILE A 1 104 ? -20.876 -6.944 -8.272 1.00 95.44 104 ILE A CA 1
ATOM 779 C C . ILE A 1 104 ? -21.716 -6.088 -7.314 1.00 95.44 104 ILE A C 1
ATOM 781 O O . ILE A 1 104 ? -22.479 -6.621 -6.508 1.00 95.44 104 ILE A O 1
ATOM 785 N N . ALA A 1 105 ? -21.643 -4.760 -7.429 1.00 92.62 105 ALA A N 1
ATOM 786 C CA . ALA A 1 105 ? -22.380 -3.850 -6.555 1.00 92.62 105 ALA A CA 1
ATOM 787 C C . ALA A 1 105 ? -23.906 -3.951 -6.714 1.00 92.62 105 ALA A C 1
ATOM 789 O O . ALA A 1 105 ? -24.627 -3.731 -5.743 1.00 92.62 105 ALA A O 1
ATOM 790 N N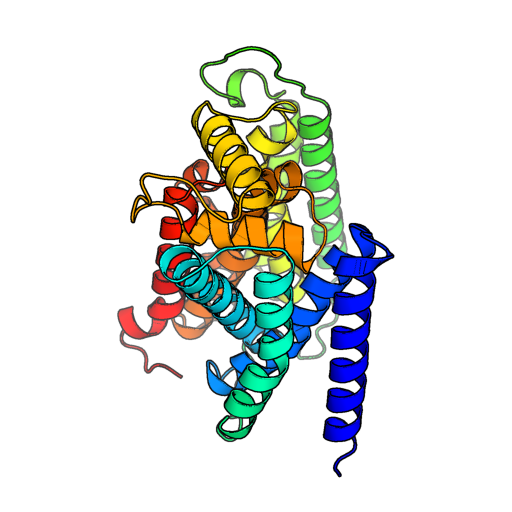 . MET A 1 106 ? -24.414 -4.305 -7.899 1.00 92.69 106 MET A N 1
ATOM 791 C CA . MET A 1 106 ? -25.846 -4.559 -8.112 1.00 92.69 106 MET A CA 1
ATOM 792 C C . MET A 1 106 ? -26.363 -5.762 -7.319 1.00 92.69 106 MET A C 1
ATOM 794 O O . MET A 1 106 ? -27.548 -5.816 -6.997 1.00 92.69 106 MET A O 1
ATOM 798 N N . ARG A 1 107 ? -25.482 -6.713 -6.994 1.00 94.06 107 ARG A N 1
ATOM 799 C CA . ARG A 1 107 ? -25.797 -7.895 -6.184 1.00 94.06 107 ARG A CA 1
ATOM 800 C C . ARG A 1 107 ? -25.520 -7.685 -4.696 1.00 94.06 107 ARG A C 1
ATOM 802 O O . ARG A 1 107 ? -25.702 -8.616 -3.918 1.00 94.06 107 ARG A O 1
ATOM 809 N N . ALA A 1 108 ? -25.057 -6.498 -4.293 1.00 92.31 108 ALA A N 1
ATOM 810 C CA . ALA A 1 108 ? -24.746 -6.222 -2.898 1.00 92.31 108 ALA A CA 1
ATOM 811 C C . ALA A 1 108 ? -26.019 -6.338 -2.042 1.00 92.31 108 ALA A C 1
ATOM 813 O O . ALA A 1 108 ? -27.042 -5.726 -2.376 1.00 92.31 108 ALA A O 1
ATOM 814 N N . PRO A 1 109 ? -25.986 -7.106 -0.940 1.00 90.38 109 PRO A N 1
ATOM 815 C CA . PRO A 1 109 ? -27.135 -7.221 -0.058 1.00 90.38 109 PRO A CA 1
ATOM 816 C C . PRO A 1 109 ? -27.424 -5.871 0.614 1.00 90.38 109 PRO A C 1
ATOM 818 O O . PRO A 1 109 ? -26.588 -4.963 0.654 1.00 90.38 109 PRO A O 1
ATOM 821 N N . LYS A 1 110 ? -28.640 -5.719 1.153 1.00 85.88 110 LYS A N 1
ATOM 822 C CA . LYS A 1 110 ? -28.997 -4.516 1.916 1.00 85.88 110 LYS A CA 1
ATOM 823 C C . LYS A 1 110 ? -28.040 -4.377 3.103 1.00 85.88 110 LYS A C 1
ATOM 825 O O . LYS A 1 110 ? -27.920 -5.299 3.905 1.00 85.88 110 LYS A O 1
ATOM 830 N N . GLN A 1 111 ? -27.385 -3.223 3.199 1.00 80.38 111 GLN A N 1
ATOM 831 C CA . GLN A 1 111 ? -26.420 -2.944 4.259 1.00 80.38 111 GLN A CA 1
ATOM 832 C C . GLN A 1 111 ? -27.089 -3.021 5.632 1.00 80.38 111 GLN A C 1
ATOM 834 O O . GLN A 1 111 ? -28.122 -2.386 5.866 1.00 80.38 111 GLN A O 1
ATOM 839 N N . LYS A 1 112 ? -26.471 -3.777 6.540 1.00 72.12 112 LYS A N 1
ATOM 840 C CA . LYS A 1 112 ? -26.752 -3.697 7.974 1.00 72.12 112 LYS A CA 1
ATOM 841 C C . LYS A 1 112 ? -25.836 -2.622 8.558 1.00 72.12 112 LYS A C 1
ATOM 843 O O . LYS A 1 112 ? -24.696 -2.480 8.128 1.00 72.12 112 LYS A O 1
ATOM 848 N N . LYS A 1 113 ? -26.353 -1.805 9.474 1.00 64.44 113 LYS A N 1
ATOM 849 C CA . LYS A 1 113 ? -25.603 -0.683 10.053 1.00 64.44 113 LYS A CA 1
ATOM 850 C C . LYS A 1 113 ? -24.701 -1.156 11.199 1.00 64.44 113 LYS A C 1
ATOM 852 O O . LYS A 1 113 ? -25.016 -0.869 12.344 1.00 64.44 113 LYS A O 1
ATOM 857 N N . ASP A 1 114 ? -23.595 -1.824 10.888 1.00 63.81 114 ASP A N 1
ATOM 858 C CA . ASP A 1 114 ? -22.530 -2.102 11.861 1.00 63.81 114 ASP A CA 1
ATOM 859 C C . ASP A 1 114 ? -21.248 -1.369 11.415 1.00 63.81 114 ASP A C 1
ATOM 861 O O . ASP A 1 114 ? -20.420 -1.883 10.672 1.00 63.81 114 ASP A O 1
ATOM 865 N N . GLU A 1 115 ? -21.068 -0.107 11.822 1.00 64.75 115 GLU A N 1
ATOM 866 C CA . GLU A 1 115 ? -19.863 0.647 11.448 1.00 64.75 115 GLU A CA 1
ATOM 867 C C . GLU A 1 115 ? -18.704 0.350 12.418 1.00 64.75 115 GLU A C 1
ATOM 869 O O . GLU A 1 115 ? -18.699 0.749 13.588 1.00 64.75 115 GLU A O 1
ATOM 874 N N . VAL A 1 116 ? -17.682 -0.368 11.943 1.00 65.88 116 VAL A N 1
ATOM 875 C CA . VAL A 1 116 ? -16.484 -0.664 12.748 1.00 65.88 116 VAL A CA 1
ATOM 876 C C . VAL A 1 116 ? -15.561 0.558 12.839 1.00 65.88 116 VAL A C 1
ATOM 878 O O . VAL A 1 116 ? -15.078 0.883 13.927 1.00 65.88 116 VAL A O 1
ATOM 881 N N . PHE A 1 117 ? -15.365 1.267 11.720 1.00 59.94 117 PHE A N 1
ATOM 882 C CA . PHE A 1 117 ? -14.361 2.332 11.562 1.00 59.94 117 PHE A CA 1
ATOM 883 C C . PHE A 1 117 ? -14.800 3.729 12.004 1.00 59.94 117 PHE A C 1
ATOM 885 O O . PHE A 1 117 ? -14.035 4.445 12.647 1.00 59.94 117 PHE A O 1
ATOM 892 N N . LEU A 1 118 ? -16.007 4.128 11.610 1.00 54.53 118 LEU A N 1
ATOM 893 C CA . LEU A 1 118 ? -16.523 5.497 11.710 1.00 54.53 118 LEU A CA 1
ATOM 894 C C . LEU A 1 118 ? -17.819 5.557 12.513 1.00 54.53 118 LEU A C 1
ATOM 896 O O . LEU A 1 118 ? -18.656 6.426 12.293 1.00 54.53 118 LEU A O 1
ATOM 900 N N . ASP A 1 119 ? -17.920 4.721 13.544 1.00 53.59 119 ASP A N 1
ATOM 901 C CA . ASP A 1 119 ? -18.765 5.047 14.693 1.00 53.59 119 ASP A CA 1
ATOM 902 C C . ASP A 1 119 ? -18.079 6.174 15.487 1.00 53.59 119 ASP A C 1
ATOM 904 O O . ASP A 1 119 ? -17.697 6.052 16.652 1.00 53.59 119 ASP A O 1
ATOM 908 N N . SER A 1 120 ? -17.787 7.266 14.777 1.00 49.69 120 SER A N 1
ATOM 909 C CA . SER A 1 120 ? -17.452 8.541 15.350 1.00 49.69 120 SER A CA 1
ATOM 910 C C . SER A 1 120 ? -18.775 9.088 15.857 1.00 49.69 120 SER A C 1
ATOM 912 O O . SER A 1 120 ? -19.391 9.966 15.245 1.00 49.69 120 SER A O 1
ATOM 914 N N . GLU A 1 121 ? -19.181 8.638 17.044 1.00 53.41 121 GLU A N 1
ATOM 915 C CA . GLU A 1 121 ? -19.724 9.625 17.969 1.00 53.41 121 GLU A CA 1
ATOM 916 C C . GLU A 1 121 ? -18.839 10.865 17.844 1.00 53.41 121 GLU A C 1
ATOM 918 O O . GLU A 1 121 ? -17.622 10.712 17.723 1.00 53.41 121 GLU A O 1
ATOM 923 N N . LYS A 1 122 ? -19.434 12.059 17.755 1.00 60.34 122 LYS A N 1
ATOM 924 C CA . LYS A 1 122 ? -18.743 13.341 17.541 1.00 60.34 122 LYS A CA 1
ATOM 925 C C . LYS A 1 122 ? -17.742 13.602 18.675 1.00 60.34 122 LYS A C 1
ATOM 927 O O . LYS A 1 122 ? -17.972 14.433 19.551 1.00 60.34 122 LYS A O 1
ATOM 932 N N . HIS A 1 123 ? -16.652 12.851 18.694 1.00 66.56 123 HIS A N 1
ATOM 933 C CA . HIS A 1 123 ? -15.696 12.809 19.768 1.00 66.56 123 HIS A CA 1
ATOM 934 C C . HIS A 1 123 ? -14.796 13.996 19.518 1.00 66.56 123 HIS A C 1
ATOM 936 O O . HIS A 1 123 ? -14.076 14.065 18.520 1.00 66.56 123 HIS A O 1
ATOM 942 N N . LYS A 1 124 ? -14.919 14.994 20.388 1.00 80.25 124 LYS A N 1
ATOM 943 C CA . LYS A 1 124 ? -14.013 16.129 20.364 1.00 80.25 124 LYS A CA 1
ATOM 944 C C . LYS A 1 124 ? -12.631 15.588 20.702 1.00 80.25 124 LYS A C 1
ATOM 946 O O . LYS A 1 124 ? -12.411 15.117 21.817 1.00 80.25 124 LYS A O 1
ATOM 951 N N . LEU A 1 125 ? -11.735 15.638 19.722 1.00 83.12 125 LEU A N 1
ATOM 952 C CA . LEU A 1 125 ? -10.343 15.256 19.903 1.00 83.12 125 LEU A CA 1
ATOM 953 C C . LEU A 1 125 ? -9.758 16.093 21.038 1.00 83.12 125 LEU A C 1
ATOM 955 O O . LEU A 1 125 ? -9.850 17.323 21.033 1.00 83.12 125 LEU A O 1
ATOM 959 N N . SER A 1 126 ? -9.162 15.426 22.021 1.00 90.56 126 SER A N 1
ATOM 960 C CA . SER A 1 126 ? -8.444 16.138 23.073 1.00 90.56 126 SER A CA 1
ATOM 961 C C . SER A 1 126 ? -7.239 16.868 22.460 1.00 90.56 126 SER A C 1
ATOM 963 O O . SER A 1 126 ? -6.522 16.253 21.664 1.00 90.56 126 SER A O 1
ATOM 965 N N . PRO A 1 127 ? -6.942 18.123 22.852 1.00 93.06 127 PRO A N 1
ATOM 966 C CA . PRO A 1 127 ? -5.737 18.822 22.400 1.00 93.06 127 PRO A CA 1
ATOM 967 C C . PRO A 1 127 ? -4.457 18.007 22.623 1.00 93.06 127 PRO A C 1
ATOM 969 O O . PRO A 1 127 ? -3.571 18.006 21.776 1.00 93.06 127 PRO A O 1
ATOM 972 N N . TYR A 1 128 ? -4.397 17.230 23.712 1.00 92.81 128 TYR A N 1
ATOM 973 C CA . TYR A 1 128 ? -3.281 16.326 23.990 1.00 92.81 128 TYR A CA 1
ATOM 974 C C . TYR A 1 128 ? -3.174 15.193 22.966 1.00 92.81 128 TYR A C 1
ATOM 976 O O . TYR A 1 128 ? -2.073 14.856 22.554 1.00 92.81 128 TYR A O 1
ATOM 984 N N . SER A 1 129 ? -4.301 14.622 22.524 1.00 92.81 129 SER A N 1
ATOM 985 C CA . SER A 1 129 ? -4.314 13.585 21.484 1.00 92.81 129 SER A CA 1
ATOM 986 C C . SER A 1 129 ? -3.812 14.127 20.145 1.00 92.81 129 SER A C 1
ATOM 988 O O . SER A 1 129 ? -3.039 13.454 19.469 1.00 92.81 129 SER A O 1
ATOM 990 N N . ILE A 1 130 ? -4.229 15.346 19.783 1.00 94.06 130 ILE A N 1
ATOM 991 C CA . ILE A 1 130 ? -3.771 16.037 18.569 1.00 94.06 130 ILE A CA 1
ATOM 992 C C . ILE A 1 130 ? -2.272 16.310 18.664 1.00 94.06 130 ILE A C 1
ATOM 994 O O . ILE A 1 130 ? -1.539 15.980 17.737 1.00 94.06 130 ILE A O 1
ATOM 998 N N . LEU A 1 131 ? -1.814 16.860 19.792 1.00 96.06 131 LEU A N 1
ATOM 999 C CA . LEU A 1 131 ? -0.399 17.131 20.021 1.00 96.06 131 LEU A CA 1
ATOM 1000 C C . LEU A 1 131 ? 0.426 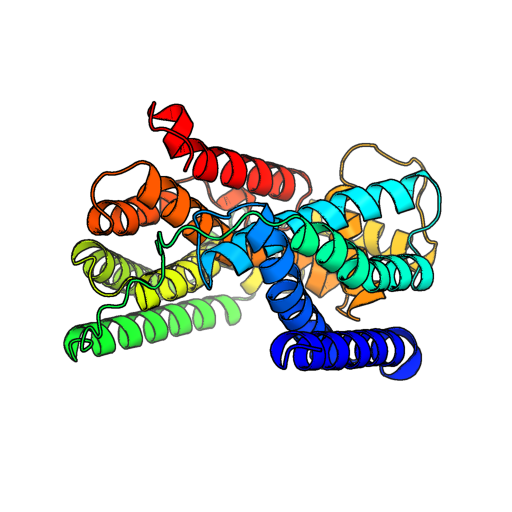15.843 19.940 1.00 96.06 131 LEU A C 1
ATOM 1002 O O . LEU A 1 131 ? 1.400 15.803 19.203 1.00 96.06 131 LEU A O 1
ATOM 1006 N N . SER A 1 132 ? 0.009 14.764 20.611 1.00 95.50 132 SER A N 1
ATOM 1007 C CA . SER A 1 132 ? 0.696 13.469 20.542 1.00 95.50 132 SER A CA 1
ATOM 1008 C C . SER A 1 132 ? 0.720 12.889 19.126 1.00 95.50 132 SER A C 1
ATOM 1010 O O . SER A 1 132 ? 1.752 12.368 18.711 1.00 95.50 132 SER A O 1
ATOM 1012 N N . ALA A 1 133 ? -0.381 12.985 18.375 1.00 95.75 133 ALA A N 1
ATOM 1013 C CA . ALA A 1 133 ? -0.443 12.523 16.990 1.00 95.75 133 ALA A CA 1
ATOM 1014 C C . ALA A 1 133 ? 0.485 13.341 16.076 1.00 95.75 133 ALA A C 1
ATOM 1016 O O . ALA A 1 133 ? 1.230 12.767 15.285 1.00 95.75 133 ALA A O 1
ATOM 1017 N N . ALA A 1 134 ? 0.485 14.667 16.224 1.00 97.06 134 ALA A N 1
ATOM 1018 C CA . ALA A 1 134 ? 1.362 15.565 15.482 1.00 97.06 134 ALA A CA 1
ATOM 1019 C C . ALA A 1 134 ? 2.841 15.327 15.826 1.00 97.06 134 ALA A C 1
ATOM 1021 O O . ALA A 1 134 ? 3.669 15.232 14.924 1.00 97.06 134 ALA A O 1
ATOM 1022 N N . SER A 1 135 ? 3.173 15.159 17.110 1.00 98.12 135 SER A N 1
ATOM 1023 C CA . SER A 1 135 ? 4.526 14.818 17.558 1.00 98.12 135 SER A CA 1
ATOM 1024 C C . SER A 1 135 ? 4.976 13.460 17.025 1.00 98.12 135 SER A C 1
ATOM 1026 O O . SER A 1 135 ? 6.099 13.350 16.543 1.00 98.12 135 SER A O 1
ATOM 1028 N N . ALA A 1 136 ? 4.112 12.440 17.053 1.00 97.94 136 ALA A N 1
ATOM 1029 C CA . ALA A 1 136 ? 4.423 11.134 16.479 1.00 97.94 136 ALA A CA 1
ATOM 1030 C C . ALA A 1 136 ? 4.698 11.244 14.973 1.00 97.94 136 ALA A C 1
ATOM 1032 O O . ALA A 1 136 ? 5.713 10.741 14.501 1.00 97.94 136 ALA A O 1
ATOM 1033 N N . LEU A 1 137 ? 3.846 11.955 14.229 1.00 98.12 137 LEU A N 1
ATOM 1034 C CA . LEU A 1 137 ? 4.030 12.161 12.793 1.00 98.12 137 LEU A CA 1
ATOM 1035 C C . LEU A 1 137 ? 5.324 12.924 12.476 1.00 98.12 137 LEU A C 1
ATOM 1037 O O . LEU A 1 137 ? 6.046 12.539 11.557 1.00 98.12 137 LEU A O 1
ATOM 1041 N N . LEU A 1 138 ? 5.642 13.969 13.246 1.00 98.44 138 LEU A N 1
ATOM 1042 C CA . LEU A 1 138 ? 6.894 14.713 13.113 1.00 98.44 138 LEU A CA 1
ATOM 1043 C C . LEU A 1 138 ? 8.103 13.801 13.345 1.00 98.44 138 LEU A C 1
ATOM 1045 O O . LEU A 1 138 ? 9.011 13.778 12.522 1.00 98.44 138 LEU A O 1
ATOM 1049 N N . LEU A 1 139 ? 8.101 13.020 14.427 1.00 98.69 139 LEU A N 1
ATOM 1050 C CA . LEU A 1 139 ? 9.192 12.101 14.750 1.00 98.69 139 LEU A CA 1
ATOM 1051 C C . LEU A 1 139 ? 9.370 11.020 13.676 1.00 98.69 139 LEU A C 1
ATOM 1053 O O . LEU A 1 139 ? 10.496 10.773 13.254 1.00 98.69 139 LEU A O 1
ATOM 1057 N N . VAL A 1 140 ? 8.288 10.425 13.163 1.00 98.44 140 VAL A N 1
ATOM 1058 C CA . VAL A 1 140 ? 8.396 9.470 12.044 1.00 98.44 140 VAL A CA 1
ATOM 1059 C C . VAL A 1 140 ? 8.926 10.155 10.782 1.00 98.44 140 VAL A C 1
ATOM 1061 O O . VAL A 1 140 ? 9.762 9.592 10.084 1.00 98.44 140 VAL A O 1
ATOM 1064 N N . SER A 1 141 ? 8.510 11.392 10.508 1.00 98.31 141 SER A N 1
ATOM 1065 C CA . SER A 1 141 ? 9.018 12.160 9.363 1.00 98.31 141 SER A CA 1
ATOM 1066 C C . SER A 1 141 ? 10.520 12.447 9.489 1.00 98.31 141 SER A C 1
ATOM 1068 O O . SER A 1 141 ? 11.255 12.327 8.510 1.00 98.31 141 SER A O 1
ATOM 1070 N N . LEU A 1 142 ? 10.998 12.765 10.697 1.00 98.50 142 LEU A N 1
ATOM 1071 C CA . LEU A 1 142 ? 12.426 12.917 10.986 1.00 98.50 142 LEU A CA 1
ATOM 1072 C C . LEU A 1 142 ? 13.177 11.589 10.817 1.00 98.50 142 LEU A C 1
ATOM 1074 O O . LEU A 1 142 ? 14.229 11.574 10.183 1.00 98.50 142 LEU A O 1
ATOM 1078 N N . ALA A 1 143 ? 12.620 10.471 11.296 1.00 98.44 143 ALA A N 1
ATOM 1079 C CA . ALA A 1 143 ? 13.196 9.139 11.103 1.00 98.44 143 ALA A CA 1
ATOM 1080 C C . ALA A 1 143 ? 13.332 8.785 9.608 1.00 98.44 143 ALA A C 1
ATOM 1082 O O . ALA A 1 143 ? 14.404 8.381 9.160 1.00 98.44 143 ALA A O 1
ATOM 1083 N N . ILE A 1 144 ? 12.280 9.016 8.815 1.00 98.00 144 ILE A N 1
ATOM 1084 C CA . ILE A 1 144 ? 12.296 8.842 7.354 1.00 98.00 144 ILE A CA 1
ATOM 1085 C C . ILE A 1 144 ? 13.344 9.756 6.707 1.00 98.00 144 ILE A C 1
ATOM 1087 O O . ILE A 1 144 ? 14.068 9.318 5.816 1.00 98.00 144 ILE A O 1
ATOM 1091 N N . SER A 1 145 ? 13.483 11.003 7.171 1.00 98.00 145 SER A N 1
ATOM 1092 C CA . SER A 1 145 ? 14.519 11.907 6.663 1.00 98.00 145 SER A CA 1
ATOM 1093 C C . SER A 1 145 ? 15.937 11.416 6.963 1.00 98.00 145 SER A C 1
ATOM 1095 O O . SER A 1 145 ? 16.823 11.693 6.157 1.00 98.00 145 SER A O 1
ATOM 1097 N N . VAL A 1 146 ? 16.179 10.744 8.093 1.00 98.12 146 VAL A N 1
ATOM 1098 C CA . VAL A 1 146 ? 17.484 10.127 8.388 1.00 98.12 146 VAL A CA 1
ATOM 1099 C C . VAL A 1 146 ? 17.757 8.988 7.406 1.00 98.12 146 VAL A C 1
ATOM 1101 O O . VAL A 1 146 ? 18.829 8.950 6.805 1.00 98.12 146 VAL A O 1
ATOM 1104 N N . LEU A 1 147 ? 16.774 8.107 7.183 1.00 97.25 147 LEU A N 1
ATOM 1105 C CA . LEU A 1 147 ? 16.896 6.993 6.235 1.00 97.25 147 LEU A CA 1
ATOM 1106 C C . LEU A 1 147 ? 17.185 7.477 4.813 1.00 97.25 147 LEU A C 1
ATOM 1108 O O . LEU A 1 147 ? 18.100 6.966 4.177 1.00 97.25 147 LEU A O 1
ATOM 1112 N N . ALA A 1 148 ? 16.452 8.491 4.348 1.00 95.75 148 ALA A N 1
ATOM 1113 C CA . ALA A 1 148 ? 16.591 9.049 3.003 1.00 95.75 148 ALA A CA 1
ATOM 1114 C C . ALA A 1 148 ? 17.929 9.775 2.764 1.00 95.75 148 ALA A C 1
ATOM 1116 O O . ALA A 1 148 ? 18.307 9.986 1.618 1.00 95.75 148 ALA A O 1
ATOM 1117 N N . LYS A 1 149 ? 18.632 10.182 3.829 1.00 96.94 149 LYS A N 1
ATOM 1118 C CA . LYS A 1 149 ? 19.984 10.767 3.756 1.00 96.94 149 LYS A CA 1
ATOM 1119 C C . LYS A 1 149 ? 21.093 9.727 3.927 1.00 96.94 149 LYS A C 1
ATOM 1121 O O . LYS A 1 149 ? 22.262 10.061 3.763 1.00 96.94 149 LYS A O 1
ATOM 1126 N N . THR A 1 150 ? 20.743 8.501 4.309 1.00 95.75 150 THR A N 1
ATOM 1127 C CA . THR A 1 150 ? 21.695 7.407 4.499 1.00 95.75 150 THR A CA 1
ATOM 1128 C C . THR A 1 150 ? 21.808 6.646 3.186 1.00 95.75 150 THR A C 1
ATOM 1130 O O . THR A 1 150 ? 20.912 5.880 2.855 1.00 95.75 150 THR A O 1
ATOM 1133 N N . GLU A 1 151 ? 22.887 6.848 2.433 1.00 96.00 151 GLU A N 1
ATOM 1134 C CA . GLU A 1 151 ? 23.107 6.144 1.167 1.00 96.00 151 GLU A CA 1
ATOM 1135 C C . GLU A 1 151 ? 24.056 4.960 1.353 1.00 96.00 151 GLU A C 1
ATOM 1137 O O . GLU A 1 151 ? 25.239 5.123 1.650 1.00 96.00 151 GLU A O 1
ATOM 1142 N N . ILE A 1 152 ? 23.538 3.752 1.142 1.00 96.12 152 ILE A N 1
ATOM 1143 C CA . ILE A 1 152 ? 24.310 2.513 1.201 1.00 96.12 152 ILE A CA 1
ATOM 1144 C C . ILE A 1 152 ? 24.558 2.044 -0.234 1.00 96.12 152 ILE A C 1
ATOM 1146 O O . ILE A 1 152 ? 23.663 1.538 -0.911 1.00 96.12 152 ILE A O 1
ATOM 1150 N N . LEU A 1 153 ? 25.787 2.256 -0.711 1.00 95.56 153 LEU A N 1
ATOM 1151 C CA . LEU A 1 153 ? 26.199 1.964 -2.094 1.00 95.56 153 LEU A CA 1
ATOM 1152 C C . LEU A 1 153 ? 27.031 0.682 -2.233 1.00 95.56 153 LEU A C 1
ATOM 1154 O O . LEU A 1 153 ? 27.360 0.275 -3.345 1.00 95.56 153 LEU A O 1
ATOM 1158 N N . HIS A 1 154 ? 27.388 0.052 -1.117 1.00 92.50 154 HIS A N 1
ATOM 1159 C CA . HIS A 1 154 ? 28.222 -1.143 -1.075 1.00 92.50 154 HIS A CA 1
ATOM 1160 C C . HIS A 1 154 ? 27.449 -2.328 -0.487 1.00 92.50 154 HIS A C 1
ATOM 1162 O O . HIS A 1 154 ? 26.429 -2.167 0.184 1.00 92.50 154 HIS A O 1
ATOM 1168 N N . ALA A 1 155 ? 27.938 -3.541 -0.739 1.00 90.56 155 ALA A N 1
ATOM 1169 C CA . ALA A 1 155 ? 27.365 -4.740 -0.148 1.00 90.56 155 ALA A CA 1
ATOM 1170 C C . ALA A 1 155 ? 27.670 -4.775 1.357 1.00 90.56 155 ALA A C 1
ATOM 1172 O O . ALA A 1 155 ? 28.830 -4.852 1.758 1.00 90.56 155 ALA A O 1
ATOM 1173 N N . THR A 1 156 ? 26.629 -4.757 2.186 1.00 92.38 156 THR A N 1
ATOM 1174 C CA . THR A 1 156 ? 26.737 -4.967 3.635 1.00 92.38 156 THR A CA 1
ATOM 1175 C C . THR A 1 156 ? 25.884 -6.158 4.056 1.00 92.38 156 THR A C 1
ATOM 1177 O O . THR A 1 156 ? 24.957 -6.574 3.359 1.00 92.38 156 THR A O 1
ATOM 1180 N N . ARG A 1 157 ? 26.210 -6.737 5.213 1.00 90.25 157 ARG A N 1
ATOM 1181 C CA . ARG A 1 157 ? 25.483 -7.888 5.769 1.00 90.25 157 ARG A CA 1
ATOM 1182 C C . ARG A 1 157 ? 24.067 -7.516 6.199 1.00 90.25 157 ARG A C 1
ATOM 1184 O O . ARG A 1 157 ? 23.191 -8.372 6.221 1.00 90.25 157 ARG A O 1
ATOM 1191 N N . SER A 1 158 ? 23.863 -6.263 6.601 1.00 90.75 158 SER A N 1
ATOM 1192 C CA . SER A 1 158 ? 22.587 -5.782 7.115 1.00 90.75 158 SER A CA 1
ATOM 1193 C C . SER A 1 158 ? 22.488 -4.263 6.964 1.00 90.75 158 SER A C 1
ATOM 1195 O O . SER A 1 158 ? 23.443 -3.573 7.319 1.00 90.75 158 SER A O 1
ATOM 1197 N N . PRO A 1 159 ? 21.334 -3.720 6.526 1.00 91.88 159 PRO A N 1
ATOM 1198 C CA . PRO A 1 159 ? 21.113 -2.273 6.474 1.00 91.88 159 PRO A CA 1
ATOM 1199 C C . PRO A 1 159 ? 21.285 -1.619 7.853 1.00 91.88 159 PRO A C 1
ATOM 1201 O O . PRO A 1 159 ? 21.741 -0.487 7.956 1.00 91.88 159 PRO A O 1
ATOM 1204 N N . TRP A 1 160 ? 20.968 -2.351 8.924 1.00 94.44 160 TRP A N 1
ATOM 1205 C CA . TRP A 1 160 ? 20.990 -1.847 10.296 1.00 94.44 160 TRP A CA 1
ATOM 1206 C C . TRP A 1 160 ? 22.394 -1.541 10.832 1.00 94.44 160 TRP A C 1
ATOM 1208 O O . TRP A 1 160 ? 22.498 -0.886 11.861 1.00 94.44 160 TRP A O 1
ATOM 1218 N N . LEU A 1 161 ? 23.456 -2.014 10.166 1.00 94.62 161 LEU A N 1
ATOM 1219 C CA . LEU A 1 161 ? 24.840 -1.685 10.531 1.00 94.62 161 LEU A CA 1
ATOM 1220 C C . LEU A 1 161 ? 25.255 -0.291 10.046 1.00 94.62 161 LEU A C 1
ATOM 1222 O O . LEU A 1 161 ? 26.108 0.335 10.665 1.00 94.62 161 LEU A O 1
ATOM 1226 N N . GLU A 1 162 ? 24.632 0.186 8.969 1.00 95.94 162 GLU A N 1
ATOM 1227 C CA . GLU A 1 162 ? 24.963 1.461 8.323 1.00 95.94 162 GLU A CA 1
ATOM 1228 C C . GLU A 1 162 ? 23.968 2.572 8.692 1.00 95.94 162 GLU A C 1
ATOM 1230 O O . GLU A 1 162 ? 24.294 3.758 8.654 1.00 95.94 162 GLU A O 1
ATOM 1235 N N . ILE A 1 163 ? 22.732 2.207 9.056 1.00 96.06 163 ILE A N 1
ATOM 1236 C CA . ILE A 1 163 ? 21.715 3.174 9.478 1.00 96.06 163 ILE A CA 1
ATOM 1237 C C . ILE A 1 163 ? 22.150 3.850 10.782 1.00 96.06 163 ILE A C 1
ATOM 1239 O O . ILE A 1 163 ? 22.364 3.203 11.806 1.00 96.06 163 ILE A O 1
ATOM 1243 N N . SER A 1 164 ? 22.213 5.183 10.753 1.00 96.38 164 SER A N 1
ATOM 1244 C CA . SER A 1 164 ? 22.557 6.002 11.917 1.00 96.38 164 SER A CA 1
ATOM 1245 C C . SER A 1 164 ? 21.645 5.717 13.113 1.00 96.38 164 SER A C 1
ATOM 1247 O O . SER A 1 164 ? 20.419 5.730 12.985 1.00 96.38 164 SER A O 1
ATOM 1249 N N . SER A 1 165 ? 22.227 5.611 14.313 1.00 96.94 165 SER A N 1
ATOM 1250 C CA . SER A 1 165 ? 21.477 5.455 15.569 1.00 96.94 165 SER A CA 1
ATOM 1251 C C . SER A 1 165 ? 20.439 6.560 15.810 1.00 96.94 165 SER A C 1
ATOM 1253 O O . SER A 1 165 ? 19.455 6.341 16.517 1.00 96.94 165 SER A O 1
ATOM 1255 N N . SER A 1 166 ? 20.616 7.732 15.184 1.00 97.81 166 SER A N 1
ATOM 1256 C CA . SER A 1 166 ? 19.643 8.832 15.217 1.00 97.81 166 SER A CA 1
ATOM 1257 C C . SER A 1 166 ? 18.256 8.433 14.703 1.00 97.81 166 SER A C 1
ATOM 1259 O O . SER A 1 166 ? 17.256 8.927 15.218 1.00 97.81 166 SER A O 1
ATOM 1261 N N . TYR A 1 167 ? 18.173 7.478 13.772 1.00 98.25 167 TYR A N 1
ATOM 1262 C CA . TYR A 1 167 ? 16.908 6.895 13.327 1.00 98.25 167 TYR A CA 1
ATOM 1263 C C . TYR A 1 167 ? 16.099 6.338 14.508 1.00 98.25 167 TYR A C 1
ATOM 1265 O O . TYR A 1 167 ? 14.915 6.648 14.656 1.00 98.25 167 TYR A O 1
ATOM 1273 N N . PHE A 1 168 ? 16.744 5.586 15.404 1.00 97.69 168 PHE A N 1
ATOM 1274 C CA . PHE A 1 168 ? 16.085 4.984 16.564 1.00 97.69 168 PHE A CA 1
ATOM 1275 C C . PHE A 1 168 ? 15.695 6.022 17.620 1.00 97.69 168 PHE A C 1
ATOM 1277 O O . PHE A 1 168 ? 14.650 5.870 18.256 1.00 97.69 168 PHE A O 1
ATOM 1284 N N . TYR A 1 169 ? 16.466 7.107 17.761 1.00 98.19 169 TYR A N 1
ATOM 1285 C CA . TYR A 1 169 ? 16.113 8.219 18.651 1.00 98.19 169 TYR A CA 1
ATOM 1286 C C . TYR A 1 169 ? 14.807 8.909 18.253 1.00 98.19 169 TYR A C 1
ATOM 1288 O O . TYR A 1 169 ? 14.127 9.445 19.123 1.00 98.19 169 TYR A O 1
ATOM 1296 N N . TYR A 1 170 ? 14.418 8.860 16.977 1.00 98.50 170 TYR A N 1
ATOM 1297 C CA . TYR A 1 170 ? 13.121 9.360 16.521 1.00 98.50 170 TYR A CA 1
ATOM 1298 C C . TYR A 1 170 ? 12.046 8.266 16.485 1.00 98.50 170 TYR A C 1
ATOM 1300 O O . TYR A 1 170 ? 10.911 8.496 16.911 1.00 98.50 170 TYR A O 1
ATOM 1308 N N . LEU A 1 171 ? 12.391 7.058 16.031 1.00 98.06 171 LEU A N 1
ATOM 1309 C CA . LEU A 1 171 ? 11.433 5.964 15.858 1.00 98.06 171 LEU A CA 1
ATOM 1310 C C . LEU A 1 171 ? 10.874 5.434 17.188 1.00 98.06 171 LEU A C 1
ATOM 1312 O O . LEU A 1 171 ? 9.673 5.177 17.289 1.00 98.06 171 LEU A O 1
ATOM 1316 N N . ILE A 1 172 ? 11.715 5.265 18.213 1.00 98.19 172 ILE A N 1
ATOM 1317 C CA . ILE A 1 172 ? 11.297 4.728 19.518 1.00 98.19 172 ILE A CA 1
ATOM 1318 C C . ILE A 1 172 ? 10.252 5.632 20.195 1.00 98.19 172 ILE A C 1
ATOM 1320 O O . ILE A 1 172 ? 9.172 5.129 20.518 1.00 98.19 172 ILE A O 1
ATOM 1324 N N . PRO A 1 173 ? 10.483 6.949 20.387 1.00 98.44 173 PRO A N 1
ATOM 1325 C CA . PRO A 1 173 ? 9.468 7.814 20.986 1.00 98.44 173 PRO A CA 1
ATOM 1326 C C . PRO A 1 173 ? 8.221 7.951 20.106 1.00 98.44 173 PRO A C 1
ATOM 1328 O O . PRO A 1 173 ? 7.116 8.002 20.646 1.00 98.44 173 PRO A O 1
ATOM 1331 N N . ALA A 1 174 ? 8.351 7.935 18.772 1.00 98.19 174 ALA A N 1
ATOM 1332 C CA . ALA A 1 174 ? 7.187 7.891 17.886 1.00 98.19 174 ALA A CA 1
ATOM 1333 C C . ALA A 1 174 ? 6.327 6.644 18.141 1.00 98.19 174 ALA A C 1
ATOM 1335 O O . ALA A 1 174 ? 5.112 6.747 18.316 1.00 98.19 174 A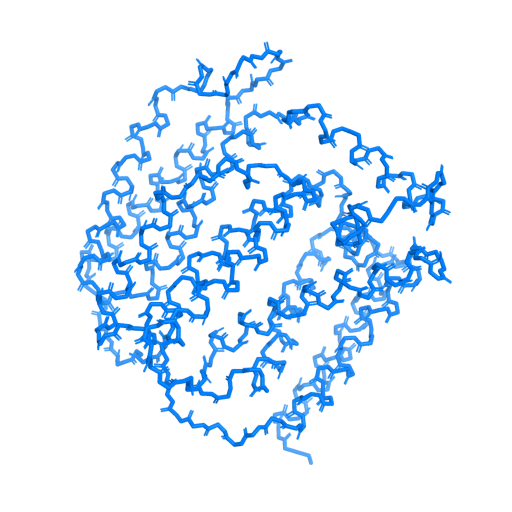LA A O 1
ATOM 1336 N N . SER A 1 175 ? 6.968 5.478 18.233 1.00 97.50 175 SER A N 1
ATOM 1337 C CA . SER A 1 175 ? 6.306 4.207 18.533 1.00 97.50 175 SER A CA 1
ATOM 1338 C C . SER A 1 175 ? 5.633 4.246 19.905 1.00 97.50 175 SER A C 1
ATOM 1340 O O . SER A 1 175 ? 4.472 3.866 20.030 1.00 97.50 175 SER A O 1
ATOM 1342 N N . ALA A 1 176 ? 6.308 4.784 20.926 1.00 97.62 176 ALA A N 1
ATOM 1343 C CA . ALA A 1 176 ? 5.747 4.940 22.266 1.00 97.62 176 ALA A CA 1
ATOM 1344 C C . ALA A 1 176 ? 4.500 5.846 22.283 1.00 97.62 176 ALA A C 1
ATOM 1346 O O . ALA A 1 176 ? 3.510 5.509 22.933 1.00 97.62 176 ALA A O 1
ATOM 1347 N N . LEU A 1 177 ? 4.506 6.956 21.533 1.00 97.25 177 LEU A N 1
ATOM 1348 C CA . LEU A 1 177 ? 3.344 7.843 21.398 1.00 97.25 177 LEU A CA 1
ATOM 1349 C C . LEU A 1 177 ? 2.166 7.147 20.706 1.00 97.25 177 LEU A C 1
ATOM 1351 O O . LEU A 1 177 ? 1.034 7.246 21.183 1.00 97.25 177 LEU A O 1
ATOM 1355 N N . VAL A 1 178 ? 2.417 6.409 19.619 1.00 96.69 178 VAL A N 1
ATOM 1356 C CA . VAL A 1 178 ? 1.379 5.622 18.931 1.00 96.69 178 VAL A CA 1
ATOM 1357 C C . VAL A 1 178 ? 0.810 4.549 19.864 1.00 96.69 178 VAL A C 1
ATOM 1359 O O . VAL A 1 178 ? -0.412 4.424 19.971 1.00 96.69 178 VAL A O 1
ATOM 1362 N N . CYS A 1 179 ? 1.663 3.847 20.616 1.00 96.06 179 CYS A N 1
ATOM 1363 C CA . CYS A 1 179 ? 1.251 2.881 21.634 1.00 96.06 179 CYS A CA 1
ATOM 1364 C C . CYS A 1 179 ? 0.396 3.516 22.735 1.00 96.06 179 CYS A C 1
ATOM 1366 O O . CYS A 1 179 ? -0.652 2.974 23.088 1.00 96.06 179 CYS A O 1
ATOM 1368 N N . ALA A 1 180 ? 0.788 4.684 23.247 1.00 95.25 180 ALA A N 1
ATOM 1369 C CA . ALA A 1 180 ? 0.033 5.404 24.268 1.00 95.25 180 ALA A CA 1
ATOM 1370 C C . ALA A 1 180 ? -1.351 5.844 23.755 1.00 95.25 180 ALA A C 1
ATOM 1372 O O . ALA A 1 180 ? -2.359 5.670 24.446 1.00 95.25 180 ALA A O 1
ATOM 1373 N N . LEU A 1 181 ? -1.429 6.360 22.523 1.00 94.31 181 LEU A N 1
ATOM 1374 C CA . LEU A 1 181 ? -2.697 6.723 21.882 1.00 94.31 181 LEU A CA 1
ATOM 1375 C C . LEU A 1 181 ? -3.599 5.497 21.683 1.00 94.31 181 LEU A C 1
ATOM 1377 O O . LEU A 1 181 ? -4.780 5.532 22.046 1.00 94.31 181 LEU A O 1
ATOM 1381 N N . ALA A 1 182 ? -3.043 4.395 21.176 1.00 93.75 182 ALA A N 1
ATOM 1382 C CA . ALA A 1 182 ? -3.760 3.135 21.003 1.00 93.75 182 ALA A CA 1
ATOM 1383 C C . ALA A 1 182 ? -4.261 2.560 22.328 1.00 93.75 182 ALA A C 1
ATOM 1385 O O . ALA A 1 182 ? -5.410 2.127 22.411 1.00 93.75 182 ALA A O 1
ATOM 1386 N N . PHE A 1 183 ? -3.452 2.638 23.388 1.00 93.06 183 PHE A N 1
ATOM 1387 C CA . PHE A 1 183 ? -3.845 2.197 24.720 1.00 93.06 183 PHE A CA 1
ATOM 1388 C C . PHE A 1 183 ? -5.035 2.994 25.258 1.00 93.06 183 PHE A C 1
ATOM 1390 O O . PHE A 1 183 ? -5.888 2.419 25.930 1.00 93.06 183 PHE A O 1
ATOM 1397 N N . ARG A 1 184 ? -5.162 4.293 24.947 1.00 89.19 184 ARG A N 1
ATOM 1398 C CA . ARG A 1 184 ? -6.376 5.073 25.275 1.00 89.19 184 ARG A CA 1
ATOM 1399 C C . ARG A 1 184 ? -7.579 4.627 24.439 1.00 89.19 184 ARG A C 1
ATOM 1401 O O . ARG A 1 184 ? -8.698 4.611 24.946 1.00 89.19 184 ARG A O 1
ATOM 1408 N N . GLY A 1 185 ? -7.353 4.261 23.177 1.00 81.69 185 GLY A N 1
ATOM 1409 C CA . GLY A 1 185 ? -8.317 3.603 22.285 1.00 81.69 185 GLY A CA 1
ATOM 1410 C C . GLY A 1 185 ? -9.519 4.438 21.839 1.00 81.69 185 GLY A C 1
ATOM 1411 O O . GLY A 1 185 ? -10.480 3.877 21.299 1.00 81.69 185 GLY A O 1
ATOM 1412 N N . ARG A 1 186 ? -9.473 5.758 22.072 1.00 82.94 186 ARG A N 1
ATOM 1413 C CA . ARG A 1 186 ? -10.520 6.718 21.685 1.00 82.94 186 ARG A CA 1
ATOM 1414 C C . ARG A 1 186 ? -10.345 7.227 20.248 1.00 82.94 186 ARG A C 1
ATOM 1416 O O . ARG A 1 186 ? -11.315 7.278 19.506 1.00 82.94 186 ARG A O 1
ATOM 1423 N N . GLU A 1 187 ? -9.108 7.472 19.813 1.00 83.94 187 GLU A N 1
ATOM 1424 C CA . GLU A 1 187 ? -8.805 8.234 18.584 1.00 83.94 187 GLU A CA 1
ATOM 1425 C C . GLU A 1 187 ? -8.436 7.355 17.376 1.00 83.94 187 GLU A C 1
ATOM 1427 O O . GLU A 1 187 ? -7.429 7.566 16.697 1.00 83.94 187 GLU A O 1
ATOM 1432 N N . ARG A 1 188 ? -9.235 6.316 17.112 1.00 81.31 188 ARG A N 1
ATOM 1433 C CA . ARG A 1 188 ? -8.887 5.237 16.159 1.00 81.31 188 ARG A CA 1
ATOM 1434 C C . ARG A 1 188 ? -8.615 5.736 14.741 1.00 81.31 188 ARG A C 1
ATOM 1436 O O . ARG A 1 188 ? -7.700 5.238 14.090 1.00 81.31 188 ARG A O 1
ATOM 1443 N N . ALA A 1 189 ? -9.364 6.751 14.307 1.00 82.62 189 ALA A N 1
ATOM 1444 C CA . ALA A 1 189 ? -9.223 7.369 12.991 1.00 82.62 189 ALA A CA 1
ATOM 1445 C C . ALA A 1 189 ? -7.829 7.973 12.745 1.00 82.62 189 ALA A C 1
ATOM 1447 O O . ALA A 1 189 ? -7.414 8.063 11.597 1.00 82.62 189 ALA A O 1
ATOM 1448 N N . TRP A 1 190 ? -7.102 8.345 13.805 1.00 87.00 190 TRP A N 1
ATOM 1449 C CA . TRP A 1 190 ? -5.736 8.875 13.719 1.00 87.00 190 TRP A CA 1
ATOM 1450 C C . TRP A 1 190 ? -4.679 7.817 14.011 1.00 87.00 190 TRP A C 1
ATOM 1452 O O . TRP A 1 190 ? -3.625 7.811 13.382 1.00 87.00 190 TRP A O 1
ATOM 1462 N N . ILE A 1 191 ? -4.970 6.894 14.931 1.00 93.00 191 ILE A N 1
ATOM 1463 C CA . ILE A 1 191 ? -4.032 5.829 15.304 1.00 93.00 191 ILE A CA 1
ATOM 1464 C C . ILE A 1 191 ? -3.707 4.943 14.099 1.00 93.00 191 ILE A C 1
ATOM 1466 O O . ILE A 1 191 ? -2.549 4.590 13.913 1.00 93.00 191 ILE A O 1
ATOM 1470 N N . LEU A 1 192 ? -4.694 4.606 13.264 1.00 93.81 192 LEU A N 1
ATOM 1471 C CA . LEU A 1 192 ? -4.464 3.730 12.114 1.00 93.81 192 LEU A CA 1
ATOM 1472 C C . LEU A 1 192 ? -3.564 4.363 11.045 1.00 93.81 192 LEU A C 1
ATOM 1474 O O . LEU A 1 192 ? -2.562 3.735 10.717 1.00 93.81 192 LEU A O 1
ATOM 1478 N N . PRO A 1 193 ? -3.817 5.591 10.548 1.00 95.31 193 PRO A N 1
ATOM 1479 C CA . PRO A 1 193 ? -2.866 6.276 9.675 1.00 95.31 193 PRO A CA 1
ATOM 1480 C C . PRO A 1 193 ? -1.470 6.403 10.288 1.00 95.31 193 PRO A C 1
ATOM 1482 O O . PRO A 1 193 ? -0.486 6.141 9.605 1.00 95.31 193 PRO A O 1
ATOM 1485 N N . LEU A 1 194 ? -1.360 6.739 11.579 1.00 96.69 194 LEU A N 1
ATOM 1486 C CA . LEU A 1 194 ? -0.058 6.804 12.251 1.00 96.69 194 LEU A CA 1
ATOM 1487 C C . LEU A 1 194 ? 0.649 5.448 12.257 1.00 96.69 194 LEU A C 1
ATOM 1489 O O . LEU A 1 194 ? 1.844 5.385 11.989 1.00 96.69 194 LEU A O 1
ATOM 1493 N N . LEU A 1 195 ? -0.083 4.363 12.516 1.00 97.06 195 LEU A N 1
ATOM 1494 C CA . LEU A 1 195 ? 0.461 3.011 12.478 1.00 97.06 195 LEU A CA 1
ATOM 1495 C C . LEU A 1 195 ? 0.862 2.601 11.056 1.00 97.06 195 LEU A C 1
ATOM 1497 O O . LEU A 1 195 ? 1.875 1.927 10.901 1.00 97.06 195 LEU A O 1
ATOM 1501 N N . MET A 1 196 ? 0.138 3.038 10.020 1.00 97.81 196 MET A N 1
ATOM 1502 C CA . MET A 1 196 ? 0.526 2.821 8.620 1.00 97.81 196 MET A CA 1
ATOM 1503 C C . MET A 1 196 ? 1.850 3.520 8.296 1.00 97.81 196 MET A C 1
ATOM 1505 O O . MET A 1 196 ? 2.767 2.889 7.775 1.00 97.81 196 MET A O 1
ATOM 1509 N N . VAL A 1 197 ? 1.987 4.802 8.655 1.00 97.94 197 VAL A N 1
ATOM 1510 C CA . VAL A 1 197 ? 3.224 5.570 8.423 1.00 97.94 197 VAL A CA 1
ATOM 1511 C C . VAL A 1 197 ? 4.385 5.001 9.249 1.00 97.94 197 VAL A C 1
ATOM 1513 O O . VAL A 1 197 ? 5.492 4.861 8.734 1.00 97.94 197 VAL A O 1
ATOM 1516 N N . LEU A 1 198 ? 4.138 4.605 10.501 1.00 97.94 198 LEU A N 1
ATOM 1517 C CA . LEU A 1 198 ? 5.136 3.953 11.350 1.00 97.94 198 LEU A CA 1
ATOM 1518 C C . LEU A 1 198 ? 5.586 2.608 10.762 1.00 97.94 198 LEU A C 1
ATOM 1520 O O . LEU A 1 198 ? 6.783 2.350 10.668 1.00 97.94 198 LEU A O 1
ATOM 1524 N N . THR A 1 199 ? 4.640 1.780 10.314 1.00 98.06 199 THR A N 1
ATOM 1525 C CA . THR A 1 199 ? 4.933 0.493 9.665 1.00 98.06 199 THR A CA 1
ATOM 1526 C C . THR A 1 199 ? 5.769 0.714 8.407 1.00 98.06 199 THR A C 1
ATOM 1528 O O . THR A 1 199 ? 6.789 0.049 8.240 1.00 98.06 199 THR A O 1
ATOM 1531 N N . PHE A 1 200 ? 5.402 1.693 7.568 1.00 98.06 200 PHE A N 1
ATOM 1532 C CA . PHE A 1 200 ? 6.190 2.077 6.395 1.00 98.06 200 PHE A CA 1
ATOM 1533 C C . PHE A 1 200 ? 7.609 2.511 6.770 1.00 98.06 200 PHE A C 1
ATOM 1535 O O . PHE A 1 200 ? 8.559 2.081 6.129 1.00 98.06 200 PHE A O 1
ATOM 1542 N N . SER A 1 201 ? 7.782 3.310 7.827 1.00 97.31 201 SER A N 1
ATOM 1543 C CA . SER A 1 201 ? 9.109 3.746 8.278 1.00 97.31 201 SER A CA 1
ATOM 1544 C C . SER A 1 201 ? 10.012 2.589 8.716 1.00 97.31 201 SER A C 1
ATOM 1546 O O . SER A 1 201 ? 11.232 2.743 8.663 1.00 97.31 201 SER A O 1
ATOM 1548 N N . ILE A 1 202 ? 9.443 1.470 9.177 1.00 96.69 202 ILE A N 1
ATOM 1549 C CA . ILE A 1 202 ? 10.188 0.275 9.597 1.00 96.69 202 ILE A CA 1
ATOM 1550 C C . ILE A 1 202 ? 10.553 -0.575 8.377 1.00 96.69 202 ILE A C 1
ATOM 1552 O O . ILE A 1 202 ? 11.725 -0.864 8.149 1.00 96.69 202 ILE A O 1
ATOM 1556 N N . ILE A 1 203 ? 9.564 -0.958 7.563 1.00 96.69 203 ILE A N 1
ATOM 1557 C CA . ILE A 1 203 ? 9.798 -1.857 6.417 1.00 96.69 203 ILE A CA 1
ATOM 1558 C C . ILE A 1 203 ? 10.459 -1.143 5.236 1.00 96.69 203 ILE A C 1
ATOM 1560 O O . ILE A 1 203 ? 11.193 -1.753 4.467 1.00 96.69 203 ILE A O 1
ATOM 1564 N N . GLY A 1 204 ? 10.250 0.165 5.120 1.00 96.06 204 GLY A N 1
ATOM 1565 C CA . GLY A 1 204 ? 10.854 1.019 4.108 1.00 96.06 204 GLY A CA 1
ATOM 1566 C C . GLY A 1 204 ? 12.307 1.401 4.400 1.00 96.06 204 GLY A C 1
ATOM 1567 O O . GLY A 1 204 ? 12.895 2.116 3.598 1.00 96.06 204 GLY A O 1
ATOM 1568 N N . ALA A 1 205 ? 12.908 0.951 5.508 1.00 95.81 205 ALA A N 1
ATOM 1569 C CA . ALA A 1 205 ? 14.274 1.332 5.874 1.00 95.81 205 ALA A CA 1
ATOM 1570 C C . ALA A 1 205 ? 15.301 0.962 4.792 1.00 95.81 205 ALA A C 1
ATOM 1572 O O . ALA A 1 205 ? 16.008 1.829 4.285 1.00 95.81 205 ALA A O 1
ATOM 1573 N N . ALA A 1 206 ? 15.327 -0.306 4.369 1.00 93.12 206 ALA A N 1
ATOM 1574 C CA . ALA A 1 206 ? 16.226 -0.757 3.306 1.00 93.12 206 ALA A CA 1
ATOM 1575 C C . ALA A 1 206 ? 15.914 -0.069 1.967 1.00 93.12 206 ALA A C 1
ATOM 1577 O O . ALA A 1 206 ? 16.811 0.395 1.271 1.00 93.12 206 ALA A O 1
ATOM 1578 N N . LEU A 1 207 ? 14.627 0.055 1.647 1.00 93.88 207 LEU A N 1
ATOM 1579 C CA . LEU A 1 207 ? 14.124 0.737 0.461 1.00 93.88 207 LEU A CA 1
ATOM 1580 C C . LEU A 1 207 ? 14.640 2.184 0.335 1.00 93.88 207 LEU A C 1
ATOM 1582 O O . LEU A 1 207 ? 15.028 2.609 -0.752 1.00 93.88 207 LEU A O 1
ATOM 1586 N N . LEU A 1 208 ? 14.616 2.944 1.430 1.00 96.06 208 LEU A N 1
ATOM 1587 C CA . LEU A 1 208 ? 14.994 4.356 1.437 1.00 96.06 208 LEU A CA 1
ATOM 1588 C C . LEU A 1 208 ? 16.509 4.562 1.488 1.00 96.06 208 LEU A C 1
ATOM 1590 O O . LEU A 1 208 ? 16.984 5.566 0.968 1.00 96.06 208 LEU A O 1
ATOM 1594 N N . SER A 1 209 ? 17.253 3.622 2.078 1.00 96.25 209 SER A N 1
ATOM 1595 C CA . SER A 1 209 ? 18.706 3.745 2.230 1.00 96.25 209 SER A CA 1
ATOM 1596 C C . SER A 1 209 ? 19.524 3.103 1.103 1.00 96.25 209 SER A C 1
ATOM 1598 O O . SER A 1 209 ? 20.710 3.391 0.971 1.00 96.25 209 SER A O 1
ATOM 1600 N N . TYR A 1 210 ? 18.918 2.257 0.262 1.00 94.75 210 TYR A N 1
ATOM 1601 C CA . TYR A 1 210 ? 19.570 1.658 -0.910 1.00 94.75 210 TYR A CA 1
ATOM 1602 C C . TYR A 1 210 ? 19.044 2.282 -2.206 1.00 94.75 210 TYR A C 1
ATOM 1604 O O . TYR A 1 210 ? 18.126 1.738 -2.832 1.00 94.75 210 TYR A O 1
ATOM 1612 N N . PRO A 1 211 ? 19.635 3.392 -2.681 1.00 90.56 211 PRO A N 1
ATOM 1613 C CA . PRO A 1 211 ? 19.149 4.067 -3.882 1.00 90.56 211 PRO A CA 1
ATOM 1614 C C . PRO A 1 211 ? 19.207 3.169 -5.125 1.00 90.56 211 PRO A C 1
ATOM 1616 O O . PRO A 1 211 ? 18.343 3.282 -6.000 1.00 90.56 211 PRO A O 1
ATOM 1619 N N . LEU A 1 212 ? 20.159 2.230 -5.183 1.00 88.81 212 LEU A N 1
ATOM 1620 C CA . LEU A 1 212 ? 20.313 1.277 -6.286 1.00 88.81 212 LEU A CA 1
ATOM 1621 C C . LEU A 1 212 ? 19.338 0.090 -6.211 1.00 88.81 212 LEU A C 1
ATOM 1623 O O . LEU A 1 212 ? 18.979 -0.459 -7.248 1.00 88.81 212 LEU A O 1
ATOM 1627 N N . GLY A 1 213 ? 18.835 -0.249 -5.024 1.00 88.62 213 GLY A N 1
ATOM 1628 C CA . GLY A 1 213 ? 18.033 -1.447 -4.766 1.00 88.62 213 GLY A CA 1
ATOM 1629 C C . GLY A 1 213 ? 18.643 -2.308 -3.659 1.00 88.62 213 GLY A C 1
ATOM 1630 O O . GLY A 1 213 ? 19.851 -2.269 -3.428 1.00 88.62 213 GLY A O 1
ATOM 1631 N N . PHE A 1 214 ? 17.798 -3.064 -2.958 1.00 91.00 214 PHE A N 1
ATOM 1632 C CA . PHE A 1 214 ? 18.205 -3.922 -1.848 1.00 91.00 214 PHE A CA 1
ATOM 1633 C C . PHE A 1 214 ? 18.048 -5.396 -2.228 1.00 91.00 214 PHE A C 1
ATOM 1635 O O . PHE A 1 214 ? 16.969 -5.831 -2.629 1.00 91.00 214 PHE A O 1
ATOM 1642 N N . GLY A 1 215 ? 19.125 -6.165 -2.065 1.00 89.12 215 GLY A N 1
ATOM 1643 C CA . GLY A 1 215 ? 19.161 -7.588 -2.400 1.00 89.12 215 GLY A CA 1
ATOM 1644 C C . GLY A 1 215 ? 19.294 -7.865 -3.902 1.00 89.12 215 GLY A C 1
ATOM 1645 O O . GLY A 1 215 ? 18.826 -7.103 -4.747 1.00 89.12 215 GLY A O 1
ATOM 1646 N N . PHE A 1 216 ? 19.941 -8.984 -4.227 1.00 88.75 216 PHE A N 1
ATOM 1647 C CA . PHE A 1 216 ? 20.210 -9.406 -5.605 1.00 88.75 216 PHE A CA 1
ATOM 1648 C C . PHE A 1 216 ? 18.925 -9.706 -6.398 1.00 88.75 216 PHE A C 1
ATOM 1650 O O . PHE A 1 216 ? 18.796 -9.275 -7.543 1.00 88.75 216 PHE A O 1
ATOM 1657 N N . ASP A 1 217 ? 17.948 -10.361 -5.767 1.00 88.44 217 ASP A N 1
ATOM 1658 C CA . ASP A 1 217 ? 16.710 -10.811 -6.420 1.00 88.44 217 ASP A CA 1
ATOM 1659 C C . ASP A 1 217 ? 15.892 -9.665 -7.027 1.00 88.44 217 ASP A C 1
ATOM 1661 O O . ASP A 1 217 ? 15.325 -9.819 -8.109 1.00 88.44 217 ASP A O 1
ATOM 1665 N N . SER A 1 218 ? 15.885 -8.488 -6.389 1.00 89.75 218 SER A N 1
ATOM 1666 C CA . SER A 1 218 ? 15.165 -7.311 -6.898 1.00 89.75 218 SER A CA 1
ATOM 1667 C C . SER A 1 218 ? 15.626 -6.903 -8.304 1.00 89.75 218 SER A C 1
ATOM 1669 O O . SER A 1 218 ? 14.814 -6.533 -9.151 1.00 89.75 218 SER A O 1
ATOM 1671 N N . PHE A 1 219 ? 16.919 -7.054 -8.607 1.00 92.38 219 PHE A N 1
ATOM 1672 C CA . PHE A 1 219 ? 17.463 -6.748 -9.930 1.00 92.38 219 PHE A CA 1
ATOM 1673 C C . PHE A 1 219 ? 17.022 -7.767 -10.987 1.00 92.38 219 PHE A C 1
ATOM 1675 O O . PHE A 1 219 ? 16.731 -7.377 -12.118 1.00 92.38 219 PHE A O 1
ATOM 1682 N N . ILE A 1 220 ? 16.929 -9.053 -10.629 1.00 93.94 220 ILE A N 1
ATOM 1683 C CA . ILE A 1 220 ? 16.453 -10.108 -11.539 1.00 93.94 220 ILE A CA 1
ATOM 1684 C C . ILE A 1 220 ? 14.970 -9.909 -11.860 1.00 93.94 220 ILE A C 1
ATOM 1686 O O . ILE A 1 220 ? 14.575 -9.986 -13.029 1.00 93.94 220 ILE A O 1
ATOM 1690 N N . HIS A 1 221 ? 14.154 -9.640 -10.838 1.00 94.56 221 HIS A N 1
ATOM 1691 C CA . HIS A 1 221 ? 12.726 -9.378 -11.003 1.00 94.56 221 HIS A CA 1
ATOM 1692 C C . HIS A 1 221 ? 12.500 -8.173 -11.914 1.00 94.56 221 HIS A C 1
ATOM 1694 O O . HIS A 1 221 ? 11.852 -8.308 -12.953 1.00 94.56 221 HIS A O 1
ATOM 1700 N N . ARG A 1 222 ? 13.163 -7.050 -11.627 1.00 95.31 222 ARG A N 1
ATOM 1701 C CA . ARG A 1 222 ? 13.063 -5.838 -12.442 1.00 95.31 222 ARG A CA 1
ATOM 1702 C C . ARG A 1 222 ? 13.517 -6.040 -13.888 1.00 95.31 222 ARG A C 1
ATOM 1704 O O . ARG A 1 222 ? 12.842 -5.584 -14.806 1.00 95.31 222 ARG A O 1
ATOM 1711 N N . ALA A 1 223 ? 14.630 -6.739 -14.118 1.00 96.62 223 ALA A N 1
ATOM 1712 C CA . ALA A 1 223 ? 15.094 -7.035 -15.476 1.00 96.62 223 ALA A CA 1
ATOM 1713 C C . ALA A 1 223 ? 14.078 -7.890 -16.254 1.00 96.62 223 ALA A C 1
ATOM 1715 O O . ALA A 1 223 ? 13.857 -7.675 -17.448 1.00 96.62 223 ALA A O 1
ATOM 1716 N N . THR A 1 224 ? 13.431 -8.836 -15.569 1.00 96.50 224 THR A N 1
ATOM 1717 C CA . THR A 1 224 ? 12.381 -9.680 -16.150 1.00 96.50 224 THR A CA 1
ATOM 1718 C C . THR A 1 224 ? 11.132 -8.864 -16.481 1.00 96.50 224 THR A C 1
ATOM 1720 O O . THR A 1 224 ? 10.580 -8.995 -17.571 1.00 96.50 224 THR A O 1
ATOM 1723 N N . GLU A 1 225 ? 10.699 -7.987 -15.580 1.00 97.62 225 GLU A N 1
ATOM 1724 C CA . GLU A 1 225 ? 9.563 -7.087 -15.797 1.00 97.62 225 GLU A CA 1
ATOM 1725 C C . GLU A 1 225 ? 9.824 -6.108 -16.945 1.00 97.62 225 GLU A C 1
ATOM 1727 O O . GLU A 1 225 ? 8.965 -5.948 -17.809 1.00 97.62 225 GLU A O 1
ATOM 1732 N N . ASP A 1 226 ? 11.019 -5.514 -17.014 1.00 98.06 226 ASP A N 1
ATOM 1733 C CA . ASP A 1 226 ? 11.438 -4.647 -18.121 1.00 98.06 226 ASP A CA 1
ATOM 1734 C C . ASP A 1 226 ? 11.420 -5.401 -19.460 1.00 98.06 226 ASP A C 1
ATOM 1736 O O . ASP A 1 226 ? 11.035 -4.839 -20.491 1.00 98.06 226 ASP A O 1
ATOM 1740 N N . HIS A 1 227 ? 11.812 -6.680 -19.463 1.00 97.88 227 HIS A N 1
ATOM 1741 C CA . HIS A 1 227 ? 11.723 -7.534 -20.643 1.00 97.88 227 HIS A CA 1
ATOM 1742 C C . HIS A 1 227 ? 10.261 -7.791 -21.035 1.00 97.88 227 HIS A C 1
ATOM 1744 O O . HIS A 1 227 ? 9.880 -7.539 -22.180 1.00 97.88 227 HIS A O 1
ATOM 1750 N N . ILE A 1 228 ? 9.411 -8.221 -20.096 1.00 97.81 228 ILE A N 1
ATOM 1751 C CA . ILE A 1 228 ? 7.991 -8.488 -20.370 1.00 97.81 228 ILE A CA 1
ATOM 1752 C C . ILE A 1 228 ? 7.274 -7.209 -20.819 1.00 97.81 228 ILE A C 1
ATOM 1754 O O . ILE A 1 228 ? 6.466 -7.265 -21.738 1.00 97.81 228 ILE A O 1
ATOM 1758 N N . ALA A 1 229 ? 7.591 -6.046 -20.255 1.00 98.19 229 ALA A N 1
ATOM 1759 C CA . ALA A 1 229 ? 6.977 -4.783 -20.659 1.00 98.19 229 ALA A CA 1
ATOM 1760 C C . ALA A 1 229 ? 7.291 -4.389 -22.111 1.00 98.19 229 ALA A C 1
ATOM 1762 O O . ALA A 1 229 ? 6.493 -3.708 -22.758 1.00 98.19 229 ALA A O 1
ATOM 1763 N N . LYS A 1 230 ? 8.459 -4.798 -22.626 1.00 98.19 230 LYS A N 1
ATOM 1764 C CA . LYS A 1 230 ? 8.894 -4.526 -24.004 1.00 98.19 230 LYS A CA 1
ATOM 1765 C C . LYS A 1 230 ? 8.384 -5.571 -24.990 1.00 98.19 230 LYS A C 1
ATOM 1767 O O . LYS A 1 230 ? 7.929 -5.214 -26.071 1.00 98.19 230 LYS A O 1
ATOM 1772 N N . PHE A 1 231 ? 8.468 -6.846 -24.623 1.00 97.88 231 PHE A N 1
ATOM 1773 C CA . PHE A 1 231 ? 8.212 -7.970 -25.530 1.00 97.88 231 PHE A CA 1
ATOM 1774 C C . PHE A 1 231 ? 6.861 -8.658 -25.286 1.00 97.88 231 PHE A C 1
ATOM 1776 O O . PHE A 1 231 ? 6.474 -9.567 -26.015 1.00 97.88 231 PHE A O 1
ATOM 1783 N N . GLY A 1 232 ? 6.121 -8.237 -24.262 1.00 96.06 232 GLY A N 1
ATOM 1784 C CA . GLY A 1 232 ? 4.819 -8.773 -23.867 1.00 96.06 232 GLY A CA 1
ATOM 1785 C C . GLY A 1 232 ? 4.874 -10.109 -23.119 1.00 96.06 232 GLY A C 1
ATOM 1786 O O . GLY A 1 232 ? 3.873 -10.512 -22.524 1.00 96.06 232 GLY A O 1
ATOM 1787 N N . THR A 1 233 ? 6.009 -10.813 -23.143 1.00 96.06 233 THR A N 1
ATOM 1788 C CA . THR A 1 233 ? 6.207 -12.111 -22.486 1.00 96.06 233 THR A CA 1
ATOM 1789 C C . THR A 1 233 ? 7.698 -12.449 -22.347 1.00 96.06 233 THR A C 1
ATOM 1791 O O . THR A 1 233 ? 8.543 -11.718 -22.855 1.00 96.06 233 THR A O 1
ATOM 1794 N N . ILE A 1 234 ? 8.018 -13.550 -21.663 1.00 95.50 234 ILE A N 1
ATOM 1795 C CA . ILE A 1 234 ? 9.363 -14.137 -21.583 1.00 95.50 234 ILE A CA 1
ATOM 1796 C C . ILE A 1 234 ? 9.252 -15.672 -21.562 1.00 95.50 234 ILE A C 1
ATOM 1798 O O . ILE A 1 234 ? 8.246 -16.215 -21.101 1.00 95.50 234 ILE A O 1
ATOM 1802 N N . THR A 1 235 ? 10.265 -16.378 -22.074 1.00 93.56 235 THR A N 1
ATOM 1803 C CA . THR A 1 235 ? 10.336 -17.849 -22.060 1.00 93.56 235 THR A CA 1
ATOM 1804 C C . THR A 1 235 ? 11.604 -18.348 -21.356 1.00 93.56 235 THR A C 1
ATOM 1806 O O . THR A 1 235 ? 12.669 -17.786 -21.612 1.00 93.56 235 THR A O 1
ATOM 1809 N N . PRO A 1 236 ? 11.532 -19.424 -20.544 1.00 92.75 236 PRO A N 1
ATOM 1810 C CA . PRO A 1 236 ? 10.321 -20.172 -20.179 1.00 92.75 236 PRO A CA 1
ATOM 1811 C C . PRO A 1 236 ? 9.355 -19.334 -19.319 1.00 92.75 236 PRO A C 1
ATOM 1813 O O . PRO A 1 236 ? 9.757 -18.329 -18.743 1.00 92.75 236 PRO A O 1
ATOM 1816 N N . LYS A 1 237 ? 8.073 -19.730 -19.253 1.00 92.00 237 LYS A N 1
ATOM 1817 C CA . LYS A 1 237 ? 7.049 -19.080 -18.413 1.00 92.00 237 LYS A CA 1
ATOM 1818 C C . LYS A 1 237 ? 6.940 -19.809 -17.062 1.00 92.00 237 LYS A C 1
ATOM 1820 O O . LYS A 1 237 ? 6.185 -20.778 -16.983 1.00 92.00 237 LYS A O 1
ATOM 1825 N N . PRO A 1 238 ? 7.687 -19.416 -16.013 1.00 87.56 238 PRO A N 1
ATOM 1826 C CA . PRO A 1 238 ? 7.579 -20.073 -14.716 1.00 87.56 238 PRO A CA 1
ATOM 1827 C C . PRO A 1 238 ? 6.225 -19.782 -14.058 1.00 87.56 238 PRO A C 1
ATOM 1829 O O . PRO A 1 238 ? 5.750 -18.645 -14.053 1.00 87.56 238 PRO A O 1
ATOM 1832 N N . PHE A 1 239 ? 5.620 -20.808 -13.449 1.00 84.25 239 PHE A N 1
ATOM 1833 C CA . PHE A 1 239 ? 4.379 -20.675 -12.664 1.00 84.25 239 PHE A CA 1
ATOM 1834 C C . PHE A 1 239 ? 4.552 -19.825 -11.413 1.00 84.25 239 PHE A C 1
ATOM 1836 O O . PHE A 1 239 ? 3.611 -19.181 -10.952 1.00 84.25 239 PHE A O 1
ATOM 1843 N N . TYR A 1 240 ? 5.768 -19.796 -10.886 1.00 76.75 240 TYR A N 1
ATOM 1844 C CA . TYR A 1 240 ? 6.125 -18.950 -9.773 1.00 76.75 240 TYR A CA 1
ATOM 1845 C C . TYR A 1 240 ? 6.352 -17.502 -10.271 1.00 76.75 240 TYR A C 1
ATOM 1847 O O . TYR A 1 240 ? 6.915 -17.288 -11.338 1.00 76.75 240 TYR A O 1
ATOM 1855 N N . TYR A 1 241 ? 5.896 -16.512 -9.492 1.00 84.75 241 TYR A N 1
ATOM 1856 C CA . TYR A 1 241 ? 6.188 -15.060 -9.603 1.00 84.75 241 TYR A CA 1
ATOM 1857 C C . TYR A 1 241 ? 5.230 -14.178 -10.392 1.00 84.75 241 TYR A C 1
ATOM 1859 O O . TYR A 1 241 ? 5.096 -12.994 -10.080 1.00 84.75 241 TYR A O 1
ATOM 1867 N N . ILE A 1 242 ? 4.497 -14.738 -11.345 1.00 93.94 242 ILE A N 1
ATOM 1868 C CA . ILE A 1 242 ? 3.775 -13.915 -12.317 1.00 93.94 242 ILE A CA 1
ATOM 1869 C C . ILE A 1 242 ? 2.712 -12.980 -11.721 1.00 93.94 242 ILE A C 1
ATOM 1871 O O . ILE A 1 242 ? 2.507 -11.890 -12.244 1.00 93.94 242 ILE A O 1
ATOM 1875 N N . GLY A 1 243 ? 2.075 -13.348 -10.605 1.00 95.69 243 GLY A N 1
ATOM 1876 C CA . GLY A 1 243 ? 1.095 -12.478 -9.950 1.00 95.69 243 GLY A CA 1
ATOM 1877 C C . GLY A 1 243 ? 1.696 -11.144 -9.493 1.00 95.69 243 GLY A C 1
ATOM 1878 O O . GLY A 1 243 ? 1.030 -10.116 -9.580 1.00 95.69 243 GLY A O 1
ATOM 1879 N N . GLN A 1 244 ? 2.962 -11.142 -9.062 1.00 97.06 244 GLN A N 1
ATOM 1880 C CA . GLN A 1 244 ? 3.672 -9.923 -8.675 1.00 97.06 244 GLN A CA 1
ATOM 1881 C C . GLN A 1 244 ? 4.083 -9.109 -9.909 1.00 97.06 244 GLN A C 1
ATOM 1883 O O . GLN A 1 244 ? 3.751 -7.924 -9.973 1.00 97.06 244 GLN A O 1
ATOM 1888 N N . TYR A 1 245 ? 4.682 -9.744 -10.923 1.00 97.62 245 TYR A N 1
ATOM 1889 C CA . TYR A 1 245 ? 5.031 -9.068 -12.183 1.00 97.62 245 TYR A CA 1
ATOM 1890 C C . TYR A 1 245 ? 3.803 -8.453 -12.857 1.00 97.62 245 TYR A C 1
ATOM 1892 O O . TYR A 1 245 ? 3.859 -7.333 -13.352 1.00 97.62 245 TYR A O 1
ATOM 1900 N N . ALA A 1 246 ? 2.663 -9.148 -12.838 1.00 97.81 246 ALA A N 1
ATOM 1901 C CA . ALA A 1 246 ? 1.408 -8.645 -13.376 1.00 97.81 246 ALA A CA 1
ATOM 1902 C C . ALA A 1 246 ? 0.993 -7.323 -12.716 1.00 97.81 246 ALA A C 1
ATOM 1904 O O . ALA A 1 246 ? 0.606 -6.395 -13.419 1.00 97.81 246 ALA A O 1
ATOM 1905 N N . LEU A 1 247 ? 1.115 -7.198 -11.391 1.00 98.62 247 LEU A N 1
ATOM 1906 C CA . LEU A 1 247 ? 0.803 -5.948 -10.693 1.00 98.62 247 LEU A CA 1
ATOM 1907 C C . LEU A 1 247 ? 1.768 -4.817 -11.063 1.00 98.62 247 LEU A C 1
ATOM 1909 O O . LEU A 1 247 ? 1.317 -3.693 -11.291 1.00 98.62 247 LEU A O 1
ATOM 1913 N N . VAL A 1 248 ? 3.068 -5.106 -11.180 1.00 98.56 248 VAL A N 1
ATOM 1914 C CA . VAL A 1 248 ? 4.067 -4.113 -11.613 1.00 98.56 248 VAL A CA 1
ATOM 1915 C C . VAL A 1 248 ? 3.807 -3.659 -13.050 1.00 98.56 248 VAL A C 1
ATOM 1917 O O . VAL A 1 248 ? 3.796 -2.463 -13.341 1.00 98.56 248 VAL A O 1
ATOM 1920 N N . LEU A 1 249 ? 3.504 -4.591 -13.951 1.00 98.56 249 LEU A N 1
ATOM 1921 C CA . LEU A 1 249 ? 3.187 -4.289 -15.344 1.00 98.56 249 LEU A CA 1
ATOM 1922 C C . LEU A 1 249 ? 1.852 -3.551 -15.489 1.00 98.56 249 LEU A C 1
ATOM 1924 O O . LEU A 1 249 ? 1.742 -2.679 -16.348 1.00 98.56 249 LEU A O 1
ATOM 1928 N N . ILE A 1 250 ? 0.859 -3.830 -14.638 1.00 98.62 250 ILE A N 1
ATOM 1929 C CA . ILE A 1 250 ? -0.392 -3.061 -14.574 1.00 98.62 250 ILE A CA 1
ATOM 1930 C C . ILE A 1 250 ? -0.117 -1.624 -14.117 1.00 98.62 250 ILE A C 1
ATOM 1932 O O . ILE A 1 250 ? -0.625 -0.684 -14.732 1.00 98.62 250 ILE A O 1
ATOM 1936 N N . ALA A 1 251 ? 0.728 -1.432 -13.100 1.00 98.62 251 ALA A N 1
ATOM 1937 C CA . ALA A 1 251 ? 1.172 -0.107 -12.669 1.00 98.62 251 ALA A CA 1
ATOM 1938 C C . ALA A 1 251 ? 1.885 0.654 -13.803 1.00 98.62 251 ALA A C 1
ATOM 1940 O O . ALA A 1 251 ? 1.573 1.819 -14.063 1.00 98.62 251 ALA A O 1
ATOM 1941 N N . ASN A 1 252 ? 2.773 -0.020 -14.535 1.00 98.62 252 ASN A N 1
ATOM 1942 C CA . ASN A 1 252 ? 3.537 0.574 -15.628 1.00 98.62 252 ASN A CA 1
ATOM 1943 C C . ASN A 1 252 ? 2.698 0.894 -16.864 1.00 98.62 252 ASN A C 1
ATOM 1945 O O . ASN A 1 252 ? 2.652 2.035 -17.321 1.00 98.62 252 ASN A O 1
ATOM 1949 N N . HIS A 1 253 ? 2.007 -0.093 -17.416 1.00 98.50 253 HIS A N 1
ATOM 1950 C CA . HIS A 1 253 ? 1.254 0.082 -18.650 1.00 98.50 253 HIS A CA 1
ATOM 1951 C C . HIS A 1 253 ? -0.069 0.821 -18.456 1.00 98.50 253 HIS A C 1
ATOM 1953 O O . HIS A 1 253 ? -0.486 1.559 -19.347 1.00 98.50 253 HIS A O 1
ATOM 1959 N N . GLY A 1 254 ? -0.729 0.612 -17.318 1.00 97.75 254 GLY A N 1
ATOM 1960 C CA . GLY A 1 254 ? -2.051 1.158 -17.038 1.00 97.75 254 GLY A CA 1
ATOM 1961 C C . GLY A 1 254 ? -2.030 2.531 -16.379 1.00 97.75 254 GLY A C 1
ATOM 1962 O O . GLY A 1 254 ? -2.870 3.375 -16.683 1.00 97.75 254 GLY A O 1
ATOM 1963 N N . PHE A 1 255 ? -1.055 2.763 -15.500 1.00 98.38 255 PHE A N 1
ATOM 1964 C CA . PHE A 1 255 ? -0.945 3.990 -14.713 1.00 98.38 255 PHE A CA 1
ATOM 1965 C C . PHE A 1 255 ? 0.365 4.746 -14.972 1.00 98.38 255 PHE A C 1
ATOM 1967 O O . PHE A 1 255 ? 0.682 5.678 -14.246 1.00 98.38 255 PHE A O 1
ATOM 1974 N N . SER A 1 256 ? 1.134 4.381 -16.002 1.00 98.31 256 SER A N 1
ATOM 1975 C CA . SER A 1 256 ? 2.378 5.074 -16.374 1.00 98.31 256 SER A CA 1
ATOM 1976 C C . SER A 1 256 ? 3.402 5.180 -15.232 1.00 98.31 256 SER A C 1
ATOM 1978 O O . SER A 1 256 ? 4.230 6.087 -15.241 1.00 98.31 256 SER A O 1
ATOM 1980 N N . ILE A 1 257 ? 3.357 4.284 -14.239 1.00 98.38 257 ILE A N 1
ATOM 1981 C CA . ILE A 1 257 ? 4.305 4.267 -13.117 1.00 98.38 257 ILE A CA 1
ATOM 1982 C C . ILE A 1 257 ? 5.551 3.485 -13.553 1.00 98.38 257 ILE A C 1
ATOM 1984 O O . ILE A 1 257 ? 5.420 2.303 -13.857 1.00 98.38 257 ILE A O 1
ATOM 1988 N N . PRO A 1 258 ? 6.762 4.072 -13.558 1.00 98.06 258 PRO A N 1
ATOM 1989 C CA . PRO A 1 258 ? 7.964 3.363 -13.990 1.00 98.06 258 PRO A CA 1
ATOM 1990 C C . PRO A 1 258 ? 8.145 2.039 -13.252 1.00 98.06 258 PRO A C 1
ATOM 1992 O O . PRO A 1 258 ? 7.984 2.001 -12.032 1.00 98.06 258 PRO A O 1
ATOM 1995 N N . ILE A 1 259 ? 8.557 0.989 -13.968 1.00 97.88 259 ILE A N 1
ATOM 1996 C CA . ILE A 1 259 ? 8.765 -0.361 -13.410 1.00 97.88 259 ILE A CA 1
ATOM 1997 C C . ILE A 1 259 ? 9.639 -0.305 -12.160 1.00 97.88 259 ILE A C 1
ATOM 1999 O O . ILE A 1 259 ? 9.248 -0.815 -11.122 1.00 97.88 259 ILE A O 1
ATOM 2003 N N . GLY A 1 260 ? 10.750 0.435 -12.201 1.00 96.19 260 GLY A N 1
ATOM 2004 C CA . GLY A 1 260 ? 11.633 0.584 -11.043 1.00 96.19 260 GLY A CA 1
ATOM 2005 C C . GLY A 1 260 ? 11.005 1.244 -9.812 1.00 96.19 260 GLY A C 1
ATOM 2006 O O . GLY A 1 260 ? 11.488 1.009 -8.712 1.00 96.19 260 GLY A O 1
ATOM 2007 N N . ILE A 1 261 ? 9.964 2.068 -9.973 1.00 96.50 261 ILE A N 1
ATOM 2008 C CA . ILE A 1 261 ? 9.200 2.637 -8.851 1.00 96.50 261 ILE A CA 1
ATOM 2009 C C . ILE A 1 261 ? 8.124 1.644 -8.413 1.00 96.50 261 ILE A C 1
ATOM 2011 O O . ILE A 1 261 ? 7.980 1.391 -7.220 1.00 96.50 261 ILE A O 1
ATOM 2015 N N . ALA A 1 262 ? 7.381 1.080 -9.367 1.00 97.75 262 ALA A N 1
ATOM 2016 C CA . ALA A 1 262 ? 6.315 0.127 -9.098 1.00 97.75 262 ALA A CA 1
ATOM 2017 C C . ALA A 1 262 ? 6.846 -1.115 -8.370 1.00 97.75 262 ALA A C 1
ATOM 2019 O O . ALA A 1 262 ? 6.365 -1.401 -7.282 1.00 97.75 262 ALA A O 1
ATOM 2020 N N . ASP A 1 263 ? 7.868 -1.784 -8.903 1.00 96.81 263 ASP A N 1
ATOM 2021 C CA . ASP A 1 263 ? 8.553 -2.906 -8.255 1.00 96.81 263 ASP A CA 1
ATOM 2022 C C . ASP A 1 263 ? 9.008 -2.520 -6.848 1.00 96.81 263 ASP A C 1
ATOM 2024 O O . ASP A 1 263 ? 8.537 -3.062 -5.856 1.00 96.81 263 ASP A O 1
ATOM 2028 N N . ARG A 1 264 ? 9.816 -1.472 -6.730 1.00 95.06 264 ARG A N 1
ATOM 2029 C CA . ARG A 1 264 ? 10.420 -1.060 -5.465 1.00 95.06 264 ARG A CA 1
ATOM 2030 C C . ARG A 1 264 ? 9.405 -0.733 -4.355 1.00 95.06 264 ARG A C 1
ATOM 2032 O O . ARG A 1 264 ? 9.652 -1.051 -3.193 1.00 95.06 264 ARG A O 1
ATOM 2039 N N . PHE A 1 265 ? 8.288 -0.084 -4.686 1.00 96.88 265 PHE A N 1
ATOM 2040 C CA . PHE A 1 265 ? 7.325 0.409 -3.694 1.00 96.88 265 PHE A CA 1
ATOM 2041 C C . PHE A 1 265 ? 6.074 -0.458 -3.534 1.00 96.88 265 PHE A C 1
ATOM 2043 O O . PHE A 1 265 ? 5.393 -0.296 -2.522 1.00 96.88 265 PHE A O 1
ATOM 2050 N N . LEU A 1 266 ? 5.760 -1.367 -4.467 1.00 97.81 266 LEU A N 1
ATOM 2051 C CA . LEU A 1 266 ? 4.508 -2.133 -4.448 1.00 97.81 266 LEU A CA 1
ATOM 2052 C C . LEU A 1 266 ? 4.279 -2.819 -3.099 1.00 97.81 266 LEU A C 1
ATOM 2054 O O . LEU A 1 266 ? 3.310 -2.494 -2.416 1.00 97.81 266 LEU A O 1
ATOM 2058 N N . LEU A 1 267 ? 5.161 -3.737 -2.694 1.00 97.75 267 LEU A N 1
ATOM 2059 C CA . LEU A 1 267 ? 4.960 -4.521 -1.479 1.00 97.75 267 LEU A CA 1
ATOM 2060 C C . LEU A 1 267 ? 5.094 -3.692 -0.189 1.00 97.75 267 LEU A C 1
ATOM 2062 O O . LEU A 1 267 ? 4.202 -3.813 0.657 1.00 97.75 267 LEU A O 1
ATOM 2066 N N . PRO A 1 268 ? 6.120 -2.835 -0.007 1.00 97.81 268 PRO A N 1
ATOM 2067 C CA . PRO A 1 268 ? 6.227 -2.021 1.203 1.00 97.81 268 PRO A CA 1
ATOM 2068 C C . PRO A 1 268 ? 5.015 -1.102 1.404 1.00 97.81 268 PRO A C 1
ATOM 2070 O O . PRO A 1 268 ? 4.483 -1.008 2.509 1.00 97.81 268 PRO A O 1
ATOM 2073 N N . VAL A 1 269 ? 4.513 -0.466 0.339 1.00 98.12 269 VAL A N 1
ATOM 2074 C CA . VAL A 1 269 ? 3.367 0.451 0.444 1.00 98.12 269 VAL A CA 1
ATOM 2075 C C . VAL A 1 269 ? 2.072 -0.305 0.731 1.00 98.12 269 VAL A C 1
ATOM 2077 O O . VAL A 1 269 ? 1.353 0.068 1.661 1.00 98.12 269 VAL A O 1
ATOM 2080 N N . ILE A 1 270 ? 1.766 -1.386 -0.001 1.00 98.19 270 ILE A N 1
ATOM 2081 C CA . ILE A 1 270 ? 0.535 -2.148 0.274 1.00 98.19 270 ILE A CA 1
ATOM 2082 C C . ILE A 1 270 ? 0.586 -2.796 1.660 1.00 98.19 270 ILE A C 1
ATOM 2084 O O . ILE A 1 270 ? -0.427 -2.809 2.352 1.00 98.19 270 ILE A O 1
ATOM 2088 N N . THR A 1 271 ? 1.751 -3.261 2.118 1.00 98.44 271 THR A N 1
ATOM 2089 C CA . THR A 1 271 ? 1.896 -3.846 3.457 1.00 98.44 271 THR A CA 1
ATOM 2090 C C . THR A 1 271 ? 1.644 -2.795 4.532 1.00 98.44 271 THR A C 1
ATOM 2092 O O . THR A 1 271 ? 0.827 -3.016 5.426 1.00 98.44 271 THR A O 1
ATOM 2095 N N . ALA A 1 272 ? 2.283 -1.627 4.420 1.00 98.06 272 ALA A N 1
ATOM 2096 C CA . ALA A 1 272 ? 2.124 -0.542 5.380 1.00 98.06 272 ALA A CA 1
ATOM 2097 C C . ALA A 1 272 ? 0.676 -0.049 5.489 1.00 98.06 272 ALA A C 1
ATOM 2099 O O . ALA A 1 272 ? 0.242 0.325 6.573 1.00 98.06 272 ALA A O 1
ATOM 2100 N N . ILE A 1 273 ? -0.084 -0.068 4.392 1.00 97.56 273 ILE A N 1
ATOM 2101 C CA . ILE A 1 273 ? -1.485 0.363 4.384 1.00 97.56 273 ILE A CA 1
ATOM 2102 C C . ILE A 1 273 ? -2.413 -0.764 4.850 1.00 97.56 273 ILE A C 1
ATOM 2104 O O . ILE A 1 273 ? -3.207 -0.578 5.772 1.00 97.56 273 ILE A O 1
ATOM 2108 N N . PHE A 1 274 ? -2.349 -1.935 4.216 1.00 97.94 274 PHE A N 1
ATOM 2109 C CA . PHE A 1 274 ? -3.364 -2.972 4.390 1.00 97.94 274 PHE A CA 1
ATOM 2110 C C . PHE A 1 274 ? -3.130 -3.867 5.609 1.00 97.94 274 PHE A C 1
ATOM 2112 O O . PHE A 1 274 ? -4.116 -4.360 6.153 1.00 97.94 274 PHE A O 1
ATOM 2119 N N . ILE A 1 275 ? -1.900 -4.072 6.099 1.00 97.94 275 ILE A N 1
ATOM 2120 C CA . ILE A 1 275 ? -1.681 -4.943 7.271 1.00 97.94 275 ILE A CA 1
ATOM 2121 C C . ILE A 1 275 ? -2.242 -4.337 8.564 1.00 97.94 275 ILE A C 1
ATOM 2123 O O . ILE A 1 275 ? -3.052 -5.012 9.202 1.00 97.94 275 ILE A O 1
ATOM 2127 N N . PRO A 1 276 ? -1.941 -3.076 8.947 1.00 97.12 276 PRO A N 1
ATOM 2128 C CA . PRO A 1 276 ? -2.555 -2.474 10.137 1.00 97.12 276 PRO A CA 1
ATOM 2129 C C . PRO A 1 276 ? -4.083 -2.470 10.078 1.00 97.12 276 PRO A C 1
ATOM 2131 O O . PRO A 1 276 ? -4.783 -2.632 11.072 1.00 97.12 276 PRO A O 1
ATOM 2134 N N . LEU A 1 277 ? -4.607 -2.309 8.875 1.00 95.75 277 LEU A N 1
ATOM 2135 C CA . LEU A 1 277 ? -6.022 -2.177 8.610 1.00 95.75 277 LEU A CA 1
ATOM 2136 C C . LEU A 1 277 ? -6.766 -3.509 8.678 1.00 95.75 277 LEU A C 1
ATOM 2138 O O . LEU A 1 277 ? -7.788 -3.606 9.351 1.00 95.75 277 LEU A O 1
ATOM 2142 N N . THR A 1 278 ? -6.238 -4.541 8.020 1.00 96.62 278 THR A N 1
ATOM 2143 C CA . THR A 1 278 ? -6.790 -5.901 8.086 1.00 96.62 278 THR A CA 1
ATOM 2144 C C . THR A 1 278 ? -6.661 -6.473 9.492 1.00 96.62 278 THR A C 1
ATOM 2146 O O . THR A 1 278 ? -7.613 -7.084 9.972 1.00 96.62 278 THR A O 1
ATOM 2149 N N . ALA A 1 279 ? -5.559 -6.188 10.195 1.00 97.12 279 ALA A N 1
ATOM 2150 C CA . ALA A 1 279 ? -5.402 -6.528 11.606 1.00 97.12 279 ALA A CA 1
ATOM 2151 C C . ALA A 1 279 ? -6.475 -5.863 12.471 1.00 97.12 279 ALA A C 1
ATOM 2153 O O . ALA A 1 279 ? -7.148 -6.547 13.240 1.00 97.12 279 ALA A O 1
ATOM 2154 N N . TYR A 1 280 ? -6.692 -4.553 12.320 1.00 95.75 280 TYR A N 1
ATOM 2155 C CA . TYR A 1 280 ? -7.717 -3.859 13.093 1.00 95.75 280 TYR A CA 1
ATOM 2156 C C . TYR A 1 280 ? -9.125 -4.390 12.812 1.00 95.75 280 TYR A C 1
ATOM 2158 O O . TYR A 1 280 ? -9.861 -4.639 13.762 1.00 95.75 280 TYR A O 1
ATOM 2166 N N . ILE A 1 281 ? -9.493 -4.601 11.542 1.00 94.19 281 ILE A N 1
ATOM 2167 C CA . ILE A 1 281 ? -10.799 -5.174 11.168 1.00 94.19 281 ILE A CA 1
ATOM 2168 C C . ILE A 1 281 ? -10.965 -6.556 11.808 1.00 94.19 281 ILE A C 1
ATOM 2170 O O . ILE A 1 281 ? -11.955 -6.802 12.497 1.00 94.19 281 ILE A O 1
ATOM 2174 N N . GLY A 1 282 ? -9.969 -7.430 11.645 1.00 95.00 282 GLY A N 1
ATOM 2175 C CA . GLY A 1 282 ? -9.958 -8.767 12.233 1.00 95.00 282 GLY A CA 1
ATOM 2176 C C . GLY A 1 282 ? -10.145 -8.740 13.747 1.00 95.00 282 GLY A C 1
ATOM 2177 O O . GLY A 1 282 ? -11.072 -9.356 14.272 1.00 95.00 282 GLY A O 1
ATOM 2178 N N . PHE A 1 283 ? -9.323 -7.964 14.460 1.00 95.75 283 PHE A N 1
ATOM 2179 C CA . PHE A 1 283 ? -9.419 -7.836 15.914 1.00 95.75 283 PHE A CA 1
ATOM 2180 C C . PHE A 1 283 ? -10.709 -7.160 16.380 1.00 95.75 283 PHE A C 1
ATOM 2182 O O . PHE A 1 283 ? -11.225 -7.518 17.435 1.00 95.75 283 PHE A O 1
ATOM 2189 N N . ALA A 1 284 ? -11.249 -6.193 15.638 1.00 93.06 284 ALA A N 1
ATOM 2190 C CA . ALA A 1 284 ? -12.473 -5.495 16.024 1.00 93.06 284 ALA A CA 1
ATOM 2191 C C . ALA A 1 284 ? -13.696 -6.418 16.003 1.00 93.06 284 ALA A C 1
ATOM 2193 O O . ALA A 1 284 ? -14.581 -6.265 16.843 1.00 93.06 284 ALA A O 1
ATOM 2194 N N . HIS A 1 285 ? -13.712 -7.402 15.103 1.00 91.38 285 HIS A N 1
ATOM 2195 C CA . HIS A 1 285 ? -14.728 -8.455 15.079 1.00 91.38 285 HIS A CA 1
ATOM 2196 C C . HIS A 1 285 ? -14.428 -9.596 16.052 1.00 91.38 285 HIS A C 1
ATOM 2198 O O . HIS A 1 285 ? -15.333 -10.155 16.681 1.00 91.38 285 HIS A O 1
ATOM 2204 N N . ALA A 1 286 ? -13.151 -9.938 16.212 1.00 93.88 286 ALA A N 1
ATOM 2205 C CA . ALA A 1 286 ? -12.718 -11.056 17.038 1.00 93.88 286 ALA A CA 1
ATOM 2206 C C . ALA A 1 286 ? -12.721 -10.746 18.548 1.00 93.88 286 ALA A C 1
ATOM 2208 O O . ALA A 1 286 ? -12.896 -11.648 19.364 1.00 93.88 286 ALA A O 1
ATOM 2209 N N . LEU A 1 287 ? -12.579 -9.478 18.946 1.00 93.00 287 LEU A N 1
ATOM 2210 C CA . LEU A 1 287 ? -12.529 -9.036 20.344 1.00 93.00 287 LEU A CA 1
ATOM 2211 C C . LEU A 1 287 ? -13.803 -8.285 20.744 1.00 93.00 287 LEU A C 1
ATOM 2213 O O . LEU A 1 287 ? -14.551 -7.789 19.911 1.00 93.00 287 LEU A O 1
ATOM 2217 N N . SER A 1 288 ? -14.133 -8.256 22.037 1.00 89.38 288 SER A N 1
ATOM 2218 C CA . SER A 1 288 ? -15.356 -7.590 22.532 1.00 89.38 288 SER A CA 1
ATOM 2219 C C . SER A 1 288 ? -15.236 -6.064 22.585 1.00 89.38 288 SER A C 1
ATOM 2221 O O . SER A 1 288 ? -16.240 -5.359 22.577 1.00 89.38 288 SER A O 1
ATOM 2223 N N . SER A 1 289 ? -14.010 -5.544 22.647 1.00 91.25 289 SER A N 1
ATOM 2224 C CA . SER A 1 289 ? -13.733 -4.124 22.840 1.00 91.25 289 SER A CA 1
ATOM 2225 C C . SER A 1 289 ? -12.949 -3.562 21.664 1.00 91.25 289 SER A C 1
ATOM 2227 O O . SER A 1 289 ? -11.812 -3.963 21.410 1.00 91.25 289 SER A O 1
ATOM 2229 N N . LYS A 1 290 ? -13.514 -2.544 21.002 1.00 88.94 290 LYS A N 1
ATOM 2230 C CA . LYS A 1 290 ? -12.836 -1.805 19.926 1.00 88.94 290 LYS A CA 1
ATOM 2231 C C . LYS A 1 290 ? -11.542 -1.114 20.418 1.00 88.94 290 LYS A C 1
ATOM 2233 O O . LYS A 1 290 ? -10.629 -0.902 19.624 1.00 88.94 290 LYS A O 1
ATOM 2238 N N . ARG A 1 291 ? -11.440 -0.779 21.719 1.00 91.12 291 ARG A N 1
ATOM 2239 C CA . ARG A 1 291 ? -10.204 -0.268 22.358 1.00 91.12 291 ARG A CA 1
ATOM 2240 C C . ARG A 1 291 ? -9.132 -1.355 22.439 1.00 91.12 291 ARG A C 1
ATOM 2242 O O . ARG A 1 291 ? -7.975 -1.097 22.130 1.00 91.12 291 ARG A O 1
ATOM 2249 N N . THR A 1 292 ? -9.517 -2.567 22.823 1.00 94.00 292 THR A N 1
ATOM 2250 C CA . THR A 1 292 ? -8.587 -3.701 22.845 1.00 94.00 292 THR A CA 1
ATOM 2251 C C . THR A 1 292 ? -8.160 -4.068 21.428 1.00 94.00 292 THR A C 1
ATOM 2253 O O . THR A 1 292 ? -6.986 -4.327 21.212 1.00 94.00 292 THR A O 1
ATOM 2256 N N . ALA A 1 293 ? -9.067 -3.999 20.449 1.00 94.69 293 ALA A N 1
ATOM 2257 C CA . ALA A 1 293 ? -8.749 -4.261 19.047 1.00 94.69 293 ALA A CA 1
ATOM 2258 C C . ALA A 1 293 ? -7.703 -3.301 18.466 1.00 94.69 293 ALA A C 1
ATOM 2260 O O . ALA A 1 293 ? -6.735 -3.749 17.853 1.00 94.69 293 ALA A O 1
ATOM 2261 N N . ILE A 1 294 ? -7.846 -1.988 18.691 1.00 94.56 294 ILE A N 1
ATOM 2262 C CA . ILE A 1 294 ? -6.849 -1.021 18.204 1.00 94.56 294 ILE A CA 1
ATOM 2263 C C . ILE A 1 294 ? -5.494 -1.201 18.896 1.00 94.56 294 ILE A C 1
ATOM 2265 O O . ILE A 1 294 ? -4.463 -1.103 18.242 1.00 94.56 294 ILE A O 1
ATOM 2269 N N . PHE A 1 295 ? -5.478 -1.532 20.190 1.00 95.12 295 PHE A N 1
ATOM 2270 C CA . PHE A 1 295 ? -4.233 -1.838 20.890 1.00 95.12 295 PHE A CA 1
ATOM 2271 C C . PHE A 1 295 ? -3.594 -3.139 20.380 1.00 95.12 295 PHE A C 1
ATOM 2273 O O . PHE A 1 295 ? -2.404 -3.159 20.085 1.00 95.12 295 PHE A O 1
ATOM 2280 N N . ALA A 1 296 ? -4.386 -4.196 20.180 1.00 96.25 296 ALA A N 1
ATOM 2281 C CA . ALA A 1 296 ? -3.931 -5.468 19.617 1.00 96.25 296 ALA A CA 1
ATOM 2282 C C . ALA A 1 296 ? -3.367 -5.314 18.197 1.00 96.25 296 ALA A C 1
ATOM 2284 O O . ALA A 1 296 ? -2.460 -6.045 17.816 1.00 96.25 296 ALA A O 1
ATOM 2285 N N . THR A 1 297 ? -3.834 -4.318 17.438 1.00 96.62 297 THR A N 1
ATOM 2286 C CA . THR A 1 297 ? -3.303 -4.006 16.101 1.00 96.62 297 THR A CA 1
ATOM 2287 C C . THR A 1 297 ? -1.809 -3.664 16.142 1.00 96.62 297 THR A C 1
ATOM 2289 O O . THR A 1 297 ? -1.104 -3.935 15.181 1.00 96.62 297 THR A O 1
ATOM 2292 N N . ILE A 1 298 ? -1.277 -3.155 17.259 1.00 96.00 298 ILE A N 1
ATOM 2293 C CA . ILE A 1 298 ? 0.167 -2.893 17.409 1.00 96.00 298 ILE A CA 1
ATOM 2294 C C . ILE A 1 298 ? 0.989 -4.186 17.370 1.00 96.00 298 ILE A C 1
ATOM 2296 O O . ILE A 1 298 ? 2.145 -4.156 16.954 1.00 96.00 298 ILE A O 1
ATOM 2300 N N . ALA A 1 299 ? 0.402 -5.333 17.728 1.00 95.00 299 ALA A N 1
ATOM 2301 C CA . ALA A 1 299 ? 1.095 -6.619 17.703 1.00 95.00 299 ALA A CA 1
ATOM 2302 C C . ALA A 1 299 ? 1.593 -7.006 16.299 1.00 95.00 299 ALA A C 1
ATOM 2304 O O . ALA A 1 299 ? 2.496 -7.830 16.191 1.00 95.00 299 ALA A O 1
ATOM 2305 N N . ILE A 1 300 ? 1.087 -6.375 15.227 1.00 94.88 300 ILE A N 1
ATOM 2306 C CA . ILE A 1 300 ? 1.654 -6.541 13.880 1.00 94.88 300 ILE A CA 1
ATOM 2307 C C . ILE A 1 300 ? 3.130 -6.136 13.819 1.00 94.88 300 ILE A C 1
ATOM 2309 O O . ILE A 1 300 ? 3.857 -6.659 12.992 1.00 94.88 300 ILE A O 1
ATOM 2313 N N . LEU A 1 301 ? 3.595 -5.230 14.684 1.00 92.44 301 LEU A N 1
ATOM 2314 C CA . LEU A 1 301 ? 4.999 -4.814 14.721 1.00 92.44 301 LEU A CA 1
ATOM 2315 C C . LEU A 1 301 ? 5.916 -5.892 15.323 1.00 92.44 301 LEU A C 1
ATOM 2317 O O . LEU A 1 301 ? 7.132 -5.766 15.239 1.00 92.44 301 LEU A O 1
ATOM 2321 N N . LEU A 1 302 ? 5.342 -6.944 15.919 1.00 92.19 302 LEU A N 1
ATOM 2322 C CA . LEU A 1 302 ? 6.075 -8.085 16.473 1.00 92.19 302 LEU A CA 1
ATOM 2323 C C . LEU A 1 302 ? 6.248 -9.228 15.463 1.00 92.19 302 LEU A C 1
ATOM 2325 O O . LEU A 1 302 ? 6.980 -10.176 15.740 1.00 92.19 302 LEU A O 1
ATOM 2329 N N . ILE A 1 303 ? 5.578 -9.171 14.307 1.00 92.69 303 ILE A N 1
ATOM 2330 C CA . ILE A 1 303 ? 5.758 -10.177 13.253 1.00 92.69 303 ILE A CA 1
ATOM 2331 C C . ILE A 1 303 ? 7.087 -9.925 12.519 1.00 92.69 303 ILE A C 1
ATOM 2333 O O . ILE A 1 303 ? 7.562 -8.787 12.488 1.00 92.69 303 ILE A O 1
ATOM 2337 N N . PRO A 1 304 ? 7.701 -10.943 11.892 1.00 91.00 304 PRO A N 1
ATOM 2338 C CA . PRO A 1 304 ? 8.929 -10.760 11.121 1.00 91.00 304 PRO A CA 1
ATOM 2339 C C . PRO A 1 304 ? 8.655 -9.960 9.835 1.00 91.00 304 PRO A C 1
ATOM 2341 O O . PRO A 1 304 ? 8.431 -10.516 8.759 1.00 91.00 304 PRO A O 1
ATOM 2344 N N . LEU A 1 305 ? 8.676 -8.630 9.952 1.00 92.69 305 LEU A N 1
ATOM 2345 C CA . LEU A 1 305 ? 8.356 -7.690 8.875 1.00 92.69 305 LEU A CA 1
ATOM 2346 C C . LEU A 1 305 ? 9.420 -7.621 7.761 1.00 92.69 305 LEU A C 1
ATOM 2348 O O . LEU A 1 305 ? 9.190 -6.981 6.735 1.00 92.69 305 LEU A O 1
ATOM 2352 N N . SER A 1 306 ? 10.567 -8.289 7.925 1.00 92.81 306 SER A N 1
ATOM 2353 C CA . SER A 1 306 ? 11.666 -8.296 6.948 1.00 92.81 306 SER A CA 1
ATOM 2354 C C . SER A 1 306 ? 11.237 -8.788 5.561 1.00 92.81 306 SER A C 1
ATOM 2356 O O . SER A 1 306 ? 11.726 -8.268 4.558 1.00 92.81 306 SER A O 1
ATOM 2358 N N . ASN A 1 307 ? 10.267 -9.707 5.492 1.00 94.00 307 ASN A N 1
ATOM 2359 C CA . ASN A 1 307 ? 9.717 -10.241 4.239 1.00 94.00 307 ASN A CA 1
ATOM 2360 C C . ASN A 1 307 ? 8.960 -9.201 3.391 1.00 94.00 307 ASN A C 1
ATOM 2362 O O . ASN A 1 307 ? 8.635 -9.478 2.239 1.00 94.00 307 ASN A O 1
ATOM 2366 N N . PHE A 1 308 ? 8.668 -8.022 3.947 1.00 96.50 308 PHE A N 1
ATOM 2367 C CA . PHE A 1 308 ? 7.929 -6.948 3.276 1.00 96.50 308 PHE A CA 1
ATOM 2368 C C . PHE A 1 308 ? 8.798 -5.727 2.952 1.00 96.50 308 PHE A C 1
ATOM 2370 O O . PHE A 1 308 ? 8.272 -4.688 2.557 1.00 96.50 308 PHE A O 1
ATOM 2377 N N . THR A 1 309 ? 10.117 -5.830 3.141 1.00 94.81 309 THR A N 1
ATOM 2378 C CA . THR A 1 309 ? 11.059 -4.723 2.899 1.00 94.81 309 THR A CA 1
ATOM 2379 C C . THR A 1 309 ? 11.335 -4.492 1.413 1.00 94.81 309 THR A C 1
ATOM 2381 O O . THR A 1 309 ? 11.607 -3.365 1.004 1.00 94.81 309 THR A O 1
ATOM 2384 N N . VAL A 1 310 ? 11.224 -5.545 0.600 1.00 94.12 310 VAL A N 1
ATOM 2385 C CA . VAL A 1 310 ? 11.409 -5.524 -0.855 1.00 94.12 310 VAL A CA 1
ATOM 2386 C C . VAL A 1 310 ? 10.288 -6.309 -1.508 1.00 94.12 310 VAL A C 1
ATOM 2388 O O . VAL A 1 310 ? 9.890 -7.362 -1.006 1.00 94.12 310 VAL A O 1
ATOM 2391 N N . THR A 1 311 ? 9.792 -5.815 -2.639 1.00 95.81 311 THR A N 1
ATOM 2392 C CA . THR A 1 311 ? 8.828 -6.551 -3.451 1.00 95.81 311 THR A CA 1
ATOM 2393 C C . THR A 1 311 ? 9.473 -7.808 -3.995 1.00 95.81 311 THR A C 1
ATOM 2395 O O . THR A 1 311 ? 10.357 -7.783 -4.841 1.00 95.81 311 THR A O 1
ATOM 2398 N N . THR A 1 312 ? 9.001 -8.931 -3.479 1.00 94.69 312 THR A N 1
ATOM 2399 C CA . THR A 1 312 ? 9.308 -10.248 -4.007 1.00 94.69 312 THR A CA 1
ATOM 2400 C C . THR A 1 312 ? 8.000 -11.009 -4.163 1.00 94.69 312 THR A C 1
ATOM 2402 O O . THR A 1 312 ? 7.027 -10.753 -3.439 1.00 94.69 312 THR A O 1
ATOM 2405 N N . PRO A 1 313 ? 7.949 -11.988 -5.066 1.00 94.81 313 PRO A N 1
ATOM 2406 C CA . PRO A 1 313 ? 6.811 -12.884 -5.179 1.00 94.81 313 PRO A CA 1
ATOM 24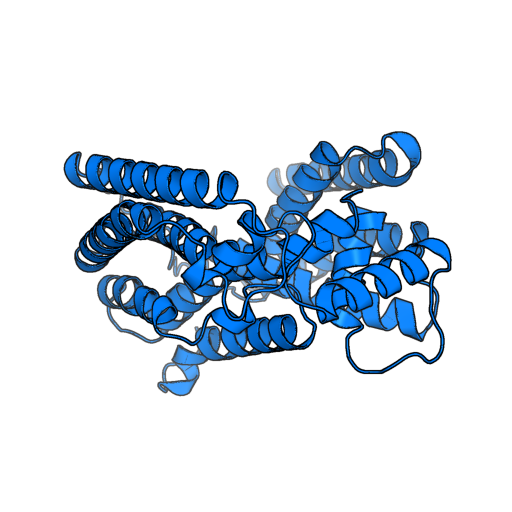07 C C . PRO A 1 313 ? 6.440 -13.590 -3.875 1.00 94.81 313 PRO A C 1
ATOM 2409 O O . PRO A 1 313 ? 5.258 -13.697 -3.541 1.00 94.81 313 PRO A O 1
ATOM 2412 N N . GLN A 1 314 ? 7.443 -14.035 -3.112 1.00 94.62 314 GLN A N 1
ATOM 2413 C CA . GLN A 1 314 ? 7.224 -14.650 -1.808 1.00 94.62 314 GLN A CA 1
ATOM 2414 C C . GLN A 1 314 ? 6.641 -13.635 -0.822 1.00 94.62 314 GLN A C 1
ATOM 2416 O O . GLN A 1 314 ? 5.626 -13.925 -0.191 1.00 94.62 314 GLN A O 1
ATOM 2421 N N . GLY A 1 315 ? 7.216 -12.435 -0.726 1.00 95.81 315 GLY A N 1
ATOM 2422 C CA . GLY A 1 315 ? 6.700 -11.372 0.134 1.00 95.81 315 GLY A CA 1
ATOM 2423 C C . GLY A 1 315 ? 5.249 -11.005 -0.195 1.00 95.81 315 GLY A C 1
ATOM 2424 O O . GLY A 1 315 ? 4.423 -10.888 0.708 1.00 95.81 315 GLY A O 1
ATOM 2425 N N . LEU A 1 316 ? 4.897 -10.932 -1.484 1.00 97.06 316 LEU A N 1
ATOM 2426 C CA . LEU A 1 316 ? 3.517 -10.700 -1.914 1.00 97.06 316 LEU A CA 1
ATOM 2427 C C . LEU A 1 316 ? 2.590 -11.867 -1.536 1.00 97.06 316 LEU A C 1
ATOM 2429 O O . LEU A 1 316 ? 1.466 -11.638 -1.096 1.00 97.06 316 LEU A O 1
ATOM 2433 N N . SER A 1 317 ? 3.044 -13.119 -1.653 1.00 95.94 317 SER A N 1
ATOM 2434 C CA . SER A 1 317 ? 2.256 -14.278 -1.208 1.00 95.94 317 SER A CA 1
ATOM 2435 C C . SER A 1 317 ? 2.014 -14.276 0.309 1.00 95.94 317 SER A C 1
ATOM 2437 O O . SER A 1 317 ? 0.891 -14.516 0.756 1.00 95.94 317 SER A O 1
ATOM 2439 N N . LEU A 1 318 ? 3.035 -13.919 1.098 1.00 97.31 318 LEU A N 1
ATOM 2440 C CA . LEU A 1 318 ? 2.939 -13.771 2.549 1.00 97.31 318 LEU A CA 1
ATOM 2441 C C . LEU A 1 318 ? 2.013 -12.619 2.938 1.00 97.31 318 LEU A C 1
ATOM 2443 O O . LEU A 1 318 ? 1.284 -12.738 3.917 1.00 97.31 318 LEU A O 1
ATOM 2447 N N . PHE A 1 319 ? 1.996 -11.536 2.159 1.00 98.06 319 PHE A N 1
ATOM 2448 C CA . PHE A 1 319 ? 1.067 -10.425 2.350 1.00 98.06 319 PHE A CA 1
ATOM 2449 C C . PHE A 1 319 ? -0.386 -10.898 2.218 1.00 98.06 319 PHE A C 1
ATOM 2451 O O . PHE A 1 319 ? -1.186 -10.678 3.129 1.00 98.06 319 PHE A O 1
ATOM 2458 N N . TRP A 1 320 ? -0.718 -11.619 1.141 1.00 97.81 320 TRP A N 1
ATOM 2459 C CA . TRP A 1 320 ? -2.065 -12.167 0.949 1.00 97.81 320 TRP A CA 1
ATOM 2460 C C . TRP A 1 320 ? -2.454 -13.150 2.052 1.00 97.81 320 TRP A C 1
ATOM 2462 O O . TRP A 1 320 ? -3.561 -13.064 2.586 1.00 97.81 320 TRP A O 1
ATOM 2472 N N . LEU A 1 321 ? -1.539 -14.052 2.424 1.00 97.44 321 LEU A N 1
ATOM 2473 C CA . LEU A 1 321 ? -1.754 -15.008 3.507 1.00 97.44 321 LEU A CA 1
ATOM 2474 C C . LEU A 1 321 ? -2.014 -14.296 4.839 1.00 97.44 321 LEU A C 1
ATOM 2476 O O . LEU A 1 321 ? -2.957 -14.643 5.546 1.00 97.44 321 LEU A O 1
ATOM 2480 N N . LEU A 1 322 ? -1.216 -13.282 5.171 1.00 97.75 322 LEU A N 1
ATOM 2481 C CA . LEU A 1 322 ? -1.369 -12.527 6.408 1.00 97.75 322 LEU A CA 1
ATOM 2482 C C . LEU A 1 322 ? -2.701 -11.771 6.440 1.00 97.75 322 LEU A C 1
ATOM 2484 O O . LEU A 1 322 ? -3.414 -11.852 7.438 1.00 97.75 322 LEU A O 1
ATOM 2488 N N . CYS A 1 323 ? -3.086 -11.102 5.347 1.00 97.88 323 CYS A N 1
ATOM 2489 C CA . CYS A 1 323 ? -4.404 -10.477 5.241 1.00 97.88 323 CYS A CA 1
ATOM 2490 C C . CYS A 1 323 ? -5.535 -11.493 5.449 1.00 97.88 323 CYS A C 1
ATOM 2492 O O . CYS A 1 323 ? -6.477 -11.208 6.188 1.00 97.88 323 CYS A O 1
ATOM 2494 N N . LEU A 1 324 ? -5.439 -12.678 4.835 1.00 96.75 324 LEU A N 1
ATOM 2495 C CA . LEU A 1 324 ? -6.432 -13.741 4.983 1.00 96.75 324 LEU A CA 1
ATOM 2496 C C . LEU A 1 324 ? -6.535 -14.216 6.437 1.00 96.75 324 LEU A C 1
ATOM 2498 O O . LEU A 1 324 ? -7.641 -14.298 6.968 1.00 96.75 324 LEU A O 1
ATOM 2502 N N . VAL A 1 325 ? -5.404 -14.489 7.091 1.00 96.75 325 VAL A N 1
ATOM 2503 C CA . VAL A 1 325 ? -5.361 -14.923 8.496 1.00 96.75 325 VAL A CA 1
ATOM 2504 C C . VAL A 1 325 ? -5.976 -13.863 9.408 1.00 96.75 325 VAL A C 1
ATOM 2506 O O . VAL A 1 325 ? -6.853 -14.185 10.208 1.00 96.75 325 VAL A O 1
ATOM 2509 N N . LEU A 1 326 ? -5.570 -12.598 9.258 1.00 96.69 326 LEU A N 1
ATOM 2510 C CA . LEU A 1 326 ? -6.066 -11.491 10.079 1.00 96.69 326 LEU A CA 1
ATOM 2511 C C . LEU A 1 326 ? -7.575 -11.285 9.906 1.00 96.69 326 LEU A C 1
ATOM 2513 O O . LEU A 1 326 ? -8.296 -11.179 10.895 1.00 96.69 326 LEU A O 1
ATOM 2517 N N . LEU A 1 327 ? -8.075 -11.295 8.668 1.00 95.06 327 LEU A N 1
ATOM 2518 C CA . LEU A 1 327 ? -9.511 -11.169 8.398 1.00 95.06 327 LEU A CA 1
ATOM 2519 C C . LEU A 1 327 ? -10.314 -12.396 8.864 1.00 95.06 327 LEU A C 1
ATOM 2521 O O . LEU A 1 327 ? -11.497 -12.264 9.166 1.00 95.06 327 LEU A O 1
ATOM 2525 N N . SER A 1 328 ? -9.681 -13.568 8.974 1.00 95.25 328 SER A N 1
ATOM 2526 C CA . SER A 1 328 ? -10.319 -14.811 9.436 1.00 95.25 328 SER A CA 1
ATOM 2527 C C . SER A 1 328 ? -10.344 -14.968 10.959 1.00 95.25 328 SER A C 1
ATOM 2529 O O . SER A 1 328 ? -10.998 -15.884 11.458 1.00 95.25 328 SER A O 1
ATOM 2531 N N . LEU A 1 329 ? -9.684 -14.084 11.721 1.00 95.19 329 LEU A N 1
ATOM 2532 C CA . LEU A 1 329 ? -9.633 -14.147 13.189 1.00 95.19 329 LEU A CA 1
ATOM 2533 C C . LEU A 1 329 ? -11.000 -14.340 13.872 1.00 95.19 329 LEU A C 1
ATOM 2535 O O . LEU A 1 329 ? -11.067 -15.152 14.795 1.00 95.19 329 LEU A O 1
ATOM 2539 N N . PRO A 1 330 ? -12.100 -13.678 13.455 1.00 92.19 330 PRO A N 1
ATOM 2540 C CA . PRO A 1 330 ? -13.403 -13.885 14.087 1.00 92.19 330 PRO A CA 1
ATOM 2541 C C . PRO A 1 330 ? -13.870 -15.340 13.986 1.00 92.19 330 PRO A C 1
ATOM 2543 O O . PRO A 1 330 ? -14.320 -15.905 14.980 1.00 92.19 330 PRO A O 1
ATOM 2546 N N . ILE A 1 331 ? -13.684 -15.958 12.816 1.00 93.44 331 ILE A N 1
ATOM 2547 C CA . ILE A 1 331 ? -14.046 -17.356 12.550 1.00 93.44 331 ILE A CA 1
ATOM 2548 C C . ILE A 1 331 ? -13.164 -18.290 13.381 1.00 93.44 331 ILE A C 1
ATOM 2550 O O . ILE A 1 331 ? -13.674 -19.187 14.049 1.00 93.44 331 ILE A O 1
ATOM 2554 N N . LEU A 1 332 ? -11.850 -18.045 13.390 1.00 92.81 332 LEU A N 1
ATOM 2555 C CA . LEU A 1 332 ? -10.884 -18.842 14.155 1.00 92.81 332 LEU A CA 1
ATOM 2556 C C . LEU A 1 332 ? -11.143 -18.787 15.670 1.00 92.81 332 LEU A C 1
ATOM 2558 O O . LEU A 1 332 ? -10.856 -19.746 16.377 1.00 92.81 332 LEU A O 1
ATOM 2562 N N . MET A 1 333 ? -11.721 -17.690 16.167 1.00 93.69 333 MET A N 1
ATOM 2563 C CA . MET A 1 333 ? -12.119 -17.522 17.569 1.00 93.69 333 MET A CA 1
ATOM 2564 C C . MET A 1 333 ? -13.559 -17.982 17.865 1.00 93.69 333 MET A C 1
ATOM 2566 O O . MET A 1 333 ? -14.082 -17.692 18.941 1.00 93.69 333 MET A O 1
ATOM 2570 N N . GLY A 1 334 ? -14.222 -18.670 16.930 1.00 90.12 334 GLY A N 1
ATOM 2571 C CA . GLY A 1 334 ? -15.577 -19.202 17.115 1.00 90.12 334 GLY A CA 1
ATOM 2572 C C . GLY A 1 334 ? -16.677 -18.136 17.147 1.00 90.12 334 GLY A C 1
ATOM 2573 O O . GLY A 1 334 ? -17.781 -18.398 17.623 1.00 90.12 334 GLY A O 1
ATOM 2574 N N . ARG A 1 335 ? -16.403 -16.921 16.659 1.00 84.06 335 ARG A N 1
ATOM 2575 C CA . ARG A 1 335 ? -17.422 -15.881 16.492 1.00 84.06 335 ARG A CA 1
ATOM 2576 C C . ARG A 1 335 ? -18.071 -16.011 15.121 1.00 84.06 335 ARG A C 1
ATOM 2578 O O . ARG A 1 335 ? -17.404 -16.297 14.130 1.00 84.06 335 ARG A O 1
ATOM 2585 N N . ALA A 1 336 ? -19.381 -15.773 15.060 1.00 71.50 336 ALA A N 1
ATOM 2586 C CA . ALA A 1 336 ? -20.095 -15.745 13.790 1.00 71.50 336 ALA A CA 1
ATOM 2587 C C . ALA A 1 336 ? -19.455 -14.708 12.853 1.00 71.50 336 ALA A C 1
ATOM 2589 O O . ALA A 1 336 ? -19.265 -13.556 13.252 1.00 71.50 336 ALA A O 1
ATOM 2590 N N . ALA A 1 337 ? -19.140 -15.120 11.621 1.00 60.72 337 ALA A N 1
ATOM 2591 C CA . ALA A 1 337 ? -18.771 -14.194 10.558 1.00 60.72 337 ALA A CA 1
ATOM 2592 C C . ALA A 1 337 ? -19.946 -13.225 10.348 1.00 60.72 337 ALA A C 1
ATOM 2594 O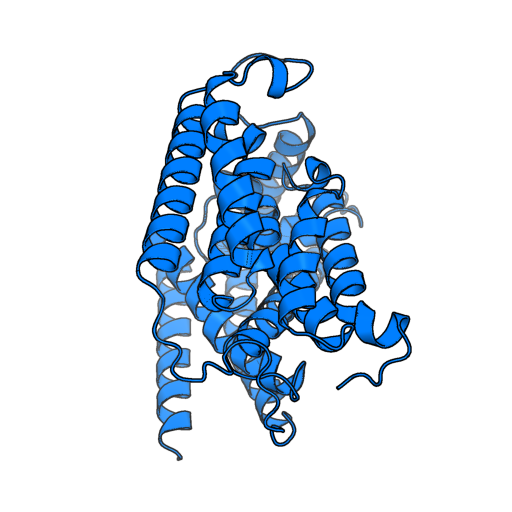 O . ALA A 1 337 ? -21.067 -13.672 10.092 1.00 60.72 337 ALA A O 1
ATOM 2595 N N . ARG A 1 338 ? -19.713 -11.927 10.552 1.00 55.84 338 ARG A N 1
ATOM 2596 C CA . ARG A 1 338 ? -20.734 -10.882 10.403 1.00 55.84 338 ARG A CA 1
ATOM 2597 C C . ARG A 1 338 ? -20.682 -10.231 9.033 1.00 55.84 338 ARG A C 1
ATOM 2599 O O . ARG A 1 338 ? -19.556 -9.989 8.547 1.00 55.84 338 ARG A O 1
#

Secondary structure (DSSP, 8-state):
--HHHHHHHHHHHHHHHHHHHIIIII--HHHHHHHHHHHHHHHHHHHHHHH-TT--HHHHHHHHHHHHHHHHHHHHHHHHHHS---HHHHHHHHHHHHHHHHHHHHTPPPPP---SS---------HHHHHHHHHHHHHHHHHHHHHHH----S--S-GGGTS-THHHHHHHHHHHHHHHHHHH-S-HHHHHHHHHHHHHHHHTHHHHH-TT-SSHHHHHHHHHHHHHHHHS--SS--SSSHHHHHHHHHHHHHH---HHHHHHHHHHHHHHHHHHHHHHHHHHHHSS-HHHHHHHHGGGGGS-GGGGSS--HHHHHHHHHHHHHHHHHHHHTTPPP-

Foldseek 3Di:
DPPVVVVLVVVLVVLLVLLVCCLPPVLDLVSLVVSLVVLLQPLQLLLLLAVPLQEDDVLSSQNSSVVVLLVLLVVLLVCQVVHFLELVVLSVVSNCSSVVSVVSSVPRPHHDPDYLQPPPPVDDQDPVLVVLLVLLVVLLVVLLVQLLPAADPDDDPDLVVRRDPVSVVSLVSSLVSLLVSLLVLPPLNSSLVSQLSSLLSVLQSQLNHYPPDDDPVLVVLLVLLVVSHVPRHDPPDDPFFSSLSSQLSSSCSRSSNDSVRCQFPVQSNCCSNNLLVLLLLLQSLLDPDSSVSSSSSSCVVVPPSNLRSGRDSVSVVVSVVSSVCSNCNNVVSVHDDD

Sequence (338 aa):
MKPAQIKYISFTVIFLAIIAINAYLINSQILGLISAVAGLAVFGKMIGKYMAPGELGASQTFIGSLVLIAFWAIAGTILYYFGTISKTSVVVLIMLTPVLAHFIAMRAPKQKKDEVFLDSEKHKLSPYSILSAASALLLVSLAISVLAKTEILHATRSPWLEISSSYFYYLIPASALVCALAFRGRERAWILPLLMVLTFSIIGAALLSYPLGFGFDSFIHRATEDHIAKFGTITPKPFYYIGQYALVLIANHGFSIPIGIADRFLLPVITAIFIPLTAYIGFAHALSSKRTAIFATIAILLIPLSNFTVTTPQGLSLFWLLCLVLLSLPILMGRAAR

pLDDT: mean 93.21, std 8.53, range [49.69, 98.69]

Radius of gyration: 20.67 Å; chains: 1; bounding box: 60×40×51 Å

=== Feature glossary ===
Legend for the data blocks above and below:

— What the protein is —

The amino-acid sequence is the protein's primary structure: the linear order of residues from the N-terminus to the C-terminus, written in one-letter code. Everything else here — the 3D coordinates, the secondary structure, the domain annotations — is ultimately a consequence of this string.

Functional annotations link the protein to curated databases. InterPro entries identify conserved domains and families by matching the sequence against member-database signatures (Pfam, PROSITE, CDD, …). Gene Ontology (GO) terms describe molecular function, biological process, and cellular component in a controlled vocabulary. CATH places the structure in a hierarchical fold classification (Class/Architecture/Topology/Homologous-superfamily). The organism is the source species.

— Where its atoms are —

Atomic coordinates in PDBx/mmCIF format — the same representation the Protein Data Bank distributes. Each line of the _atom_site loop places one backbone atom in Cartesian space (units: ångströms, origin: arbitrary).

The six renders are orthographic views along the three Cartesian axes in both directions. Representation (cartoon, sticks, or surface) and color scheme (sequence-rainbow or by-chain) vary across proteins so the training set covers all the common visualization conventions.

— Local backbone conformation —

Eight-state secondary structure (DSSP): H is the canonical α-helix, G the tighter 3₁₀-helix, I the wider π-helix; E/B are β-structure, T and S are turns and bends, and '-' is everything else. DSSP derives these from the pattern of main-chain N–H···O=C hydrogen bonds, not from the sequence.

Three-state secondary structure (P-SEA) collapses the eight DSSP classes into helix (a), strand (b), and coil (c). P-SEA assigns these from Cα geometry alone — distances and angles — without requiring backbone oxygens, so it works on any Cα trace.

φ (phi) and ψ (psi) are the two rotatable backbone dihedrals per residue: φ is the C(i-1)–N–Cα–C torsion, ψ is the N–Cα–C–N(i+1) torsion, both in degrees on (−180°, 180°]. α-helical residues cluster near (−60°, −45°); β-strand residues near (−120°, +130°). A Ramachandran plot is simply a scatter of (φ, ψ) for every residue.

— Global shape and packing —

The geometric summary reports three shape descriptors. Rg (radius of gyration) measures how spread out the Cα atoms are about their centre of mass; compact globular proteins have small Rg, elongated or unfolded ones large. Cα contacts (<8 Å, |i−j|>4) count long-range residue pairs in spatial proximity — high for tightly packed folds, near zero for rods or random coil. The bounding-box extents give the protein's footprint along x, y, z in Å.

SASA measures how much of the protein is reachable by solvent. It is computed by rolling a water-sized probe over the atomic surface and summing the exposed area (Å²). Per-residue SASA distinguishes core (buried, low SASA) from surface (exposed, high SASA) residues; total SASA is a whole-molecule size measure.

Plot images: a contact map (which residues are close in 3D, as an N×N binary image), a Ramachandran scatter (backbone torsion angles, revealing secondary-structure composition at a glance), and — for AlphaFold structures — a PAE heatmap (pairwise prediction confidence).

— Structural neighborhood —

A 3Di character summarizes, for each residue, the relative orientation of the Cα frame of its nearest spatial neighbor. Because it encodes fold topology rather than chemistry, 3Di alignments detect remote structural similarity that sequence alignment misses.

The Foldseek neighbor list gives the closest experimentally determined structures in the PDB, ranked by structural alignment. TM-score near 1 means near-identical fold; near 0.3 means only rough topology match. This is how one finds what a novel AlphaFold prediction most resembles in the solved-structure universe.

— Confidence and disorder —

For AlphaFold models, the B-factor field carries pLDDT — the model's own estimate of local accuracy on a 0–100 scale. Regions with pLDDT<50 should be treated as essentially unmodeled; they often correspond to intrinsically disordered segments.

Crystallographic B-factors measure how much each atom's electron density is smeared out, in Å². They rise in mobile loops and surface residues and fall in the buried interior. In AlphaFold models this column is repurposed to hold pLDDT instead.

Predicted Aligned Error (PAE) is an AlphaFold confidence matrix: entry (i, j) is the expected error in the position of residue j, in ångströms, when the prediction is superimposed on the true structure at residue i. Low PAE within a block of residues means that block is internally rigid and well-predicted; high PAE between two blocks means their relative placement is uncertain even if each block individually is confident.